Protein AF-0000000086076997 (afdb_homodimer)

Foldseek 3Di:
DPLDDDDPVLVVLLVVLQPQQPPVPPQKHALVSCVVQDDCPPPPCPVVVNDDPRRVVLVVLQLLQVVHDSDRIHGSVSSVSNVSNVRVVDDDPVVSNVCSCVSRVD/DPLDDDDPVLVVLLVVLQPQQPPVPPQKHALVSCPVQDDCPPPPCVVVPNDDPNRVVLVVLQLLQPVHDSDRIHGSVSSVSNVSNVRVVDDDPVVSNVCSCVSRVD

Sequence (212 aa):
MVQPKMSPSREALVEKAFQKLDRSGDGQVTFEDIKGVYSVRNHPEYLNGQKSERELLKRFLATFEEGGVVDGVVTKDEFYDYYSGVSASIDEDAYFDLMMRTCWKLMVQPKMSPSREALVEKAFQKLDRSGDGQVTFEDIKGVYSVRNHPEYLNGQKSERELLKRFLATFEEGGVVDGVVTKDEFYDYYSGVSASIDEDAYFDLMMRTCWKL

Nearest PDB structures (foldseek):
  3e3r-assembly2_A-2  TM=9.156E-01  e=3.621E-09  Homo sapiens
  8g2z-assembly1_1E  TM=6.996E-01  e=1.314E-06  Tetrahymena thermophila CU428
  8g2z-assembly1_3B  TM=6.874E-01  e=7.913E-05  Tetrahymena thermophila CU428
  8g2z-assembly1_2B  TM=6.896E-01  e=1.552E-04  Tetrahymena thermophila CU428
  8sf7-assembly1_1B  TM=6.806E-01  e=6.315E-04  Tetrahymena thermophila

Structure (mmCIF, N/CA/C/O backbone):
data_AF-0000000086076997-model_v1
#
loop_
_entity.id
_entity.type
_entity.pdbx_description
1 polymer 'EF-hand domain-containing protein'
#
loop_
_atom_site.group_PDB
_atom_site.id
_atom_site.type_symbol
_atom_site.label_atom_id
_atom_site.label_alt_id
_atom_site.label_comp_id
_atom_site.label_asym_id
_atom_site.label_entity_id
_atom_site.label_seq_id
_atom_site.pdbx_PDB_ins_code
_atom_site.Cartn_x
_atom_site.Cartn_y
_atom_site.Cartn_z
_atom_site.occupancy
_atom_site.B_iso_or_equiv
_atom_site.auth_seq_id
_atom_site.auth_comp_id
_atom_site.auth_asym_id
_atom_site.auth_atom_id
_atom_site.pdbx_PDB_model_num
ATOM 1 N N . MET A 1 1 ? -21.766 -5.945 -7.367 1 31.59 1 MET A N 1
ATOM 2 C CA . MET A 1 1 ? -21.688 -4.621 -6.758 1 31.59 1 MET A CA 1
ATOM 3 C C . MET A 1 1 ? -20.734 -3.719 -7.531 1 31.59 1 MET A C 1
ATOM 5 O O . MET A 1 1 ? -19.656 -4.156 -7.953 1 31.59 1 MET A O 1
ATOM 9 N N . VAL A 1 2 ? -21.172 -2.84 -8.195 1 40.09 2 VAL A N 1
ATOM 10 C CA . VAL A 1 2 ? -20.484 -1.934 -9.109 1 40.09 2 VAL A CA 1
ATOM 11 C C . VAL A 1 2 ? -19.266 -1.321 -8.406 1 40.09 2 VAL A C 1
ATOM 13 O O . VAL A 1 2 ? -19.391 -0.76 -7.316 1 40.09 2 VAL A O 1
ATOM 16 N N . GLN A 1 3 ? -18.172 -1.979 -8.5 1 57.53 3 GLN A N 1
ATOM 17 C CA . GLN A 1 3 ? -16.984 -1.476 -7.793 1 57.53 3 GLN A CA 1
ATOM 18 C C . GLN A 1 3 ? -16.797 0.019 -8.039 1 57.53 3 GLN A C 1
ATOM 20 O O . GLN A 1 3 ? -16.953 0.497 -9.164 1 57.53 3 GLN A O 1
ATOM 25 N N . PRO A 1 4 ? -16.844 0.833 -7.031 1 63.94 4 PRO A N 1
ATOM 26 C CA . PRO A 1 4 ? -16.672 2.275 -7.219 1 63.94 4 PRO A CA 1
ATOM 27 C C . PRO A 1 4 ? -15.586 2.609 -8.242 1 63.94 4 PRO A C 1
ATOM 29 O O . PRO A 1 4 ? -14.594 1.878 -8.367 1 63.94 4 PRO A O 1
ATOM 32 N N . LYS A 1 5 ? -15.969 3.557 -9.078 1 81 5 LYS A N 1
ATOM 33 C CA . LYS A 1 5 ? -15.062 3.936 -10.156 1 81 5 LYS A CA 1
ATOM 34 C C . LYS A 1 5 ? -13.859 4.711 -9.617 1 81 5 LYS A C 1
ATOM 36 O O . LYS A 1 5 ? -14.008 5.59 -8.773 1 81 5 LYS A O 1
ATOM 41 N N . MET A 1 6 ? -12.688 4.262 -9.891 1 93.56 6 MET A N 1
ATOM 42 C CA . MET A 1 6 ? -11.438 4.961 -9.602 1 93.56 6 MET A CA 1
ATOM 43 C C . MET A 1 6 ? -11.336 6.25 -10.406 1 93.56 6 MET A C 1
ATOM 45 O O . MET A 1 6 ? -11.875 6.344 -11.508 1 93.56 6 MET A O 1
ATOM 49 N N . SER A 1 7 ? -10.766 7.242 -9.852 1 92.69 7 SER A N 1
ATOM 50 C CA . SER A 1 7 ? -10.445 8.43 -10.641 1 92.69 7 SER A CA 1
ATOM 51 C C . SER A 1 7 ? -9.516 8.094 -11.797 1 92.69 7 SER A C 1
ATOM 53 O O . SER A 1 7 ? -8.859 7.043 -11.789 1 92.69 7 SER A O 1
ATOM 55 N N . PRO A 1 8 ? -9.383 9.008 -12.797 1 93.88 8 PRO A N 1
ATOM 56 C CA . PRO A 1 8 ? -8.477 8.758 -13.922 1 93.88 8 PRO A CA 1
ATOM 57 C C . PRO A 1 8 ? -7.023 8.594 -13.484 1 93.88 8 PRO A C 1
ATOM 59 O O . PRO A 1 8 ? -6.305 7.746 -14.023 1 93.88 8 PRO A O 1
ATOM 62 N N . SER A 1 9 ? -6.621 9.422 -12.508 1 93.69 9 SER A N 1
ATOM 63 C CA . SER A 1 9 ? -5.242 9.344 -12.039 1 93.69 9 SER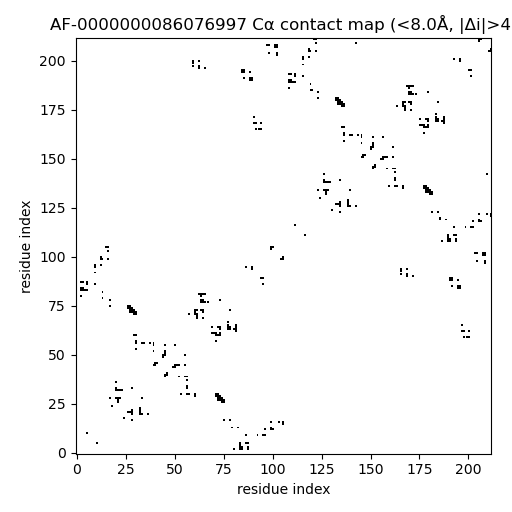 A CA 1
ATOM 64 C C . SER A 1 9 ? -4.965 8 -11.367 1 93.69 9 SER A C 1
ATOM 66 O O . SER A 1 9 ? -3.908 7.406 -11.578 1 93.69 9 SER A O 1
ATOM 68 N N . ARG A 1 10 ? -5.902 7.523 -10.57 1 95.88 10 ARG A N 1
ATOM 69 C CA . ARG A 1 10 ? -5.734 6.23 -9.922 1 95.88 10 ARG A CA 1
ATOM 70 C C . ARG A 1 10 ? -5.738 5.098 -10.945 1 95.88 10 ARG A C 1
ATOM 72 O O . ARG A 1 10 ? -4.938 4.164 -10.852 1 95.88 10 ARG A O 1
ATOM 79 N N . GLU A 1 11 ? -6.586 5.211 -11.922 1 96.69 11 GLU A N 1
ATOM 80 C CA . GLU A 1 11 ? -6.645 4.215 -12.984 1 96.69 11 GLU A CA 1
ATOM 81 C C . GLU A 1 11 ? -5.316 4.125 -13.727 1 96.69 11 GLU A C 1
ATOM 83 O O . GLU A 1 11 ? -4.859 3.033 -14.078 1 96.69 11 GLU A O 1
ATOM 88 N N . ALA A 1 12 ? -4.785 5.23 -14.016 1 96.69 12 ALA A N 1
ATOM 89 C CA . ALA A 1 12 ? -3.516 5.277 -14.727 1 96.69 12 ALA A CA 1
ATOM 90 C C . ALA A 1 12 ? -2.42 4.551 -13.953 1 96.69 12 ALA A C 1
ATOM 92 O O . ALA A 1 12 ? -1.588 3.859 -14.547 1 96.69 12 ALA A O 1
ATOM 93 N N . LEU A 1 13 ? -2.395 4.734 -12.625 1 96.19 13 LEU A N 1
ATOM 94 C CA . LEU A 1 13 ? -1.418 4.055 -11.781 1 96.19 13 LEU A CA 1
ATOM 95 C C . LEU A 1 13 ? -1.615 2.54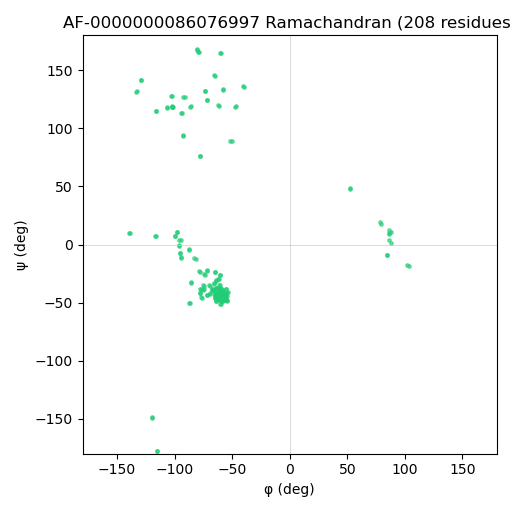3 -11.828 1 96.19 13 LEU A C 1
ATOM 97 O O . LEU A 1 13 ? -0.645 1.789 -11.938 1 96.19 13 LEU A O 1
ATOM 101 N N . VAL A 1 14 ? -2.859 2.145 -11.758 1 97.12 14 VAL A N 1
ATOM 102 C CA . VAL A 1 14 ? -3.18 0.722 -11.797 1 97.12 14 VAL A CA 1
ATOM 103 C C . VAL A 1 14 ? -2.762 0.135 -13.141 1 97.12 14 VAL A C 1
ATOM 105 O O . VAL A 1 14 ? -2.186 -0.953 -13.203 1 97.12 14 VAL A O 1
ATOM 108 N N . GLU A 1 15 ? -3.023 0.85 -14.172 1 97.62 15 GLU A N 1
ATOM 109 C CA . GLU A 1 15 ? -2.627 0.416 -15.516 1 97.62 15 GLU A CA 1
ATOM 110 C C . GLU A 1 15 ? -1.11 0.3 -15.625 1 97.62 15 GLU A C 1
ATOM 112 O O . GLU A 1 15 ? -0.597 -0.681 -16.172 1 97.62 15 GLU A O 1
ATOM 117 N N . LYS A 1 16 ? -0.42 1.269 -15.18 1 97.25 16 LYS A N 1
ATOM 118 C CA . LYS A 1 16 ? 1.04 1.266 -15.219 1 97.25 16 LYS A CA 1
ATOM 119 C C . LYS A 1 16 ? 1.604 0.071 -14.453 1 97.25 16 LYS A C 1
ATOM 121 O O . LYS A 1 16 ? 2.549 -0.577 -14.914 1 97.25 16 LYS A O 1
ATOM 126 N N . ALA A 1 17 ? 1.064 -0.201 -13.297 1 96 17 ALA A N 1
ATOM 127 C CA . ALA A 1 17 ? 1.5 -1.341 -12.492 1 96 17 ALA A CA 1
ATOM 128 C C . ALA A 1 17 ? 1.272 -2.654 -13.234 1 96 17 ALA A C 1
ATOM 130 O O . ALA A 1 17 ? 2.164 -3.506 -13.289 1 96 17 ALA A O 1
ATOM 131 N N . PHE A 1 18 ? 0.081 -2.812 -13.805 1 97.44 18 PHE A N 1
ATOM 132 C CA . PHE A 1 18 ? -0.223 -4.035 -14.539 1 97.44 18 PHE A CA 1
ATOM 133 C C . PHE A 1 18 ? 0.734 -4.219 -15.711 1 97.44 18 PHE A C 1
ATOM 135 O O . PHE A 1 18 ? 1.222 -5.324 -15.953 1 97.44 18 PHE A O 1
ATOM 142 N N . GLN A 1 19 ? 0.929 -3.186 -16.438 1 97.06 19 GLN A N 1
ATOM 143 C CA . GLN A 1 19 ? 1.823 -3.238 -17.578 1 97.06 19 GLN A CA 1
ATOM 144 C C . GLN A 1 19 ? 3.234 -3.645 -17.172 1 97.06 19 GLN A C 1
ATOM 146 O O . GLN A 1 19 ? 3.891 -4.426 -17.859 1 97.06 19 GLN A O 1
ATOM 151 N N . LYS A 1 20 ? 3.719 -3.057 -16.109 1 95.81 20 LYS A N 1
ATOM 152 C CA . LYS A 1 20 ? 5.039 -3.414 -15.602 1 95.81 20 LYS A CA 1
ATOM 153 C C . LYS A 1 20 ? 5.113 -4.898 -15.25 1 95.81 20 LYS A C 1
ATOM 155 O O . LYS A 1 20 ? 6.137 -5.547 -15.484 1 95.81 20 LYS A O 1
ATOM 160 N N . LEU A 1 21 ? 4.09 -5.449 -14.703 1 95.31 21 LEU A N 1
ATOM 161 C CA . LEU A 1 21 ? 4.059 -6.844 -14.281 1 95.31 21 LEU A CA 1
ATOM 162 C C . LEU A 1 21 ? 3.926 -7.773 -15.484 1 95.31 21 LEU A C 1
ATOM 164 O O . LEU A 1 21 ? 4.488 -8.875 -15.492 1 95.31 21 LEU A O 1
ATOM 168 N N . ASP A 1 22 ? 3.154 -7.352 -16.391 1 96.69 22 ASP A N 1
ATOM 169 C CA . ASP A 1 22 ? 2.916 -8.148 -17.578 1 96.69 22 ASP A CA 1
ATOM 170 C C . ASP A 1 22 ? 4.086 -8.039 -18.562 1 96.69 22 ASP A C 1
ATOM 172 O O . ASP A 1 22 ? 3.953 -7.453 -19.641 1 96.69 22 ASP A O 1
ATOM 176 N N . ARG A 1 23 ? 5.07 -8.68 -18.25 1 93.88 23 ARG A N 1
ATOM 177 C CA . ARG A 1 23 ? 6.312 -8.562 -19 1 93.88 23 ARG A CA 1
ATOM 178 C C . ARG A 1 23 ? 6.125 -9.031 -20.438 1 93.88 23 ARG A C 1
ATOM 180 O O . ARG A 1 23 ? 6.703 -8.461 -21.375 1 93.88 23 ARG A O 1
ATOM 187 N N . SER A 1 24 ? 5.348 -10.055 -20.641 1 93.56 24 SER A N 1
ATOM 188 C CA . SER A 1 24 ? 5.148 -10.609 -21.969 1 93.56 24 SER A CA 1
ATOM 189 C C . SER A 1 24 ? 4.25 -9.711 -22.812 1 93.56 24 SER A C 1
ATOM 191 O O . SER A 1 24 ? 4.215 -9.828 -24.031 1 93.56 24 SER A O 1
ATOM 193 N N . GLY A 1 25 ? 3.367 -8.898 -22.141 1 94.88 25 GLY A N 1
ATOM 194 C CA . GLY A 1 25 ? 2.441 -8.016 -22.828 1 94.88 25 GLY A CA 1
ATOM 195 C C . GLY A 1 25 ? 1.223 -8.734 -23.375 1 94.88 25 GLY A C 1
ATOM 196 O O . GLY A 1 25 ? 0.516 -8.211 -24.234 1 94.88 25 GLY A O 1
ATOM 197 N N . ASP A 1 26 ? 0.939 -9.859 -22.891 1 96.38 26 ASP A N 1
ATOM 198 C CA . ASP A 1 26 ? -0.167 -10.641 -23.438 1 96.38 26 ASP A CA 1
ATOM 199 C C . ASP A 1 26 ? -1.441 -10.43 -22.625 1 96.38 26 ASP A C 1
ATOM 201 O O . ASP A 1 26 ? -2.439 -11.125 -22.828 1 96.38 26 ASP A O 1
ATOM 205 N N . GLY A 1 27 ? -1.435 -9.586 -21.656 1 96.5 27 GLY A N 1
ATOM 206 C CA . GLY A 1 27 ? -2.607 -9.242 -20.875 1 96.5 27 GLY A CA 1
ATOM 207 C C . GLY A 1 27 ? -2.83 -10.164 -19.688 1 96.5 27 GLY A C 1
ATOM 208 O O . GLY A 1 27 ? -3.906 -10.164 -19.094 1 96.5 27 GLY A O 1
ATOM 209 N N . GLN A 1 28 ? -1.863 -10.953 -19.422 1 96.69 28 GLN A N 1
ATOM 210 C CA . GLN A 1 28 ? -1.928 -11.898 -18.297 1 96.69 28 GLN A CA 1
ATOM 211 C C . GLN A 1 28 ? -0.651 -11.852 -17.469 1 96.69 28 GLN A C 1
ATOM 213 O O . GLN A 1 28 ? 0.453 -11.82 -18.016 1 96.69 28 GLN A O 1
ATOM 218 N N . VAL A 1 29 ? -0.854 -11.758 -16.172 1 96.88 29 VAL A N 1
ATOM 219 C CA . VAL A 1 29 ? 0.284 -11.852 -15.258 1 96.88 29 VAL A CA 1
ATOM 220 C C . VAL A 1 29 ? 0.327 -13.242 -14.625 1 96.88 29 VAL A C 1
ATOM 222 O O . VAL A 1 29 ? -0.636 -13.672 -13.992 1 96.88 29 VAL A O 1
ATOM 225 N N . THR A 1 30 ? 1.312 -13.961 -14.828 1 96.31 30 THR A N 1
ATOM 226 C CA . THR A 1 30 ? 1.497 -15.32 -14.328 1 96.31 30 THR A CA 1
ATOM 227 C C . THR A 1 30 ? 2.674 -15.383 -13.359 1 96.31 30 THR A C 1
ATOM 229 O O . THR A 1 30 ? 3.291 -14.359 -13.055 1 96.31 30 THR A O 1
ATOM 232 N N . PHE A 1 31 ? 2.963 -16.594 -12.883 1 94.56 31 PHE A N 1
ATOM 233 C CA . PHE A 1 31 ? 4.109 -16.812 -12.008 1 94.56 31 PHE A CA 1
ATOM 234 C C . PHE A 1 31 ? 5.395 -16.312 -12.664 1 94.56 31 PHE A C 1
ATOM 236 O O . PHE A 1 31 ? 6.211 -15.664 -12.008 1 94.56 31 PHE A O 1
ATOM 243 N N . GLU A 1 32 ? 5.574 -16.609 -13.938 1 93.88 32 GLU A N 1
ATOM 244 C CA . GLU A 1 32 ? 6.797 -16.234 -14.641 1 93.88 32 GLU A CA 1
ATOM 245 C C . GLU A 1 32 ? 6.973 -14.711 -14.672 1 93.88 32 GLU A C 1
ATOM 247 O O . GLU A 1 32 ? 8.102 -14.211 -14.664 1 93.88 32 GLU A O 1
ATOM 252 N N . ASP A 1 33 ? 5.934 -14.031 -14.672 1 94.62 33 ASP A N 1
ATOM 253 C CA . ASP A 1 33 ? 5.98 -12.57 -14.742 1 94.62 33 ASP A CA 1
ATOM 254 C C . ASP A 1 33 ? 6.352 -11.969 -13.391 1 94.62 33 ASP A C 1
ATOM 256 O O . ASP A 1 33 ? 7.023 -10.93 -13.336 1 94.62 33 ASP A O 1
ATOM 260 N N . ILE A 1 34 ? 5.848 -12.547 -12.336 1 91.94 34 ILE A N 1
ATOM 261 C CA . ILE A 1 34 ? 5.953 -11.867 -11.047 1 91.94 34 ILE A CA 1
ATOM 262 C C . ILE A 1 34 ? 7.184 -12.375 -10.305 1 91.94 34 ILE A C 1
ATOM 264 O O . ILE A 1 34 ? 7.617 -11.758 -9.328 1 91.94 34 ILE A O 1
ATOM 268 N N . LYS A 1 35 ? 7.691 -13.469 -10.922 1 89.44 35 LYS A N 1
ATOM 269 C CA . LYS A 1 35 ? 8.914 -13.977 -10.305 1 89.44 35 LYS A CA 1
ATOM 270 C C . LYS A 1 35 ? 10.031 -12.938 -10.375 1 89.44 35 LYS A C 1
ATOM 272 O O . LYS A 1 35 ? 10.289 -12.359 -11.43 1 89.44 35 LYS A O 1
ATOM 277 N N . GLY A 1 36 ? 10.641 -12.414 -9.344 1 82.75 36 GLY A N 1
ATOM 278 C CA . GLY A 1 36 ? 11.703 -11.43 -9.328 1 82.75 36 GLY A CA 1
ATOM 279 C C . GLY A 1 36 ? 11.219 -10.031 -9 1 82.75 36 GLY A C 1
ATOM 280 O O . GLY A 1 36 ? 12.023 -9.125 -8.781 1 82.75 36 GLY A O 1
ATOM 281 N N . VAL A 1 37 ? 9.922 -9.867 -9.141 1 80.69 37 VAL A N 1
ATOM 282 C CA . VAL A 1 37 ? 9.328 -8.57 -8.812 1 80.69 37 VAL A CA 1
ATOM 283 C C . VAL A 1 37 ? 8.969 -8.531 -7.328 1 80.69 37 VAL A C 1
ATOM 285 O O . VAL A 1 37 ? 9.25 -7.547 -6.641 1 80.69 37 VAL A O 1
ATOM 288 N N . TYR A 1 38 ? 8.297 -9.539 -6.941 1 78.62 38 TYR A N 1
ATOM 289 C CA . TYR A 1 38 ? 7.938 -9.719 -5.539 1 78.62 38 TYR A CA 1
ATOM 290 C C . TYR A 1 38 ? 8.836 -10.758 -4.875 1 78.62 38 TYR A C 1
ATOM 292 O O . TYR A 1 38 ? 8.875 -11.914 -5.301 1 78.62 38 TYR A O 1
ATOM 300 N N . SER A 1 39 ? 9.57 -10.328 -3.873 1 82.19 39 SER A N 1
ATOM 301 C CA . SER A 1 39 ? 10.469 -11.258 -3.191 1 82.19 39 SER A CA 1
ATOM 302 C C . SER A 1 39 ? 9.773 -11.922 -2.006 1 82.19 39 SER A C 1
ATOM 304 O O . SER A 1 39 ? 9.164 -11.242 -1.176 1 82.19 39 SER A O 1
ATOM 306 N N . VAL A 1 40 ? 9.828 -13.211 -2.008 1 85 40 VAL A N 1
ATOM 307 C CA . VAL A 1 40 ? 9.266 -13.969 -0.895 1 85 40 VAL A CA 1
ATOM 308 C C . VAL A 1 40 ? 10.375 -14.359 0.079 1 85 40 VAL A C 1
ATOM 310 O O . VAL A 1 40 ? 10.141 -15.109 1.03 1 85 40 VAL A O 1
ATOM 313 N N . ARG A 1 41 ? 11.57 -13.828 -0.052 1 83.88 41 ARG A N 1
ATOM 314 C CA . ARG A 1 41 ? 12.766 -14.281 0.651 1 83.88 41 ARG A CA 1
ATOM 315 C C . ARG A 1 41 ? 12.625 -14.078 2.156 1 83.88 41 ARG A C 1
ATOM 317 O O . ARG A 1 41 ? 13.156 -14.859 2.945 1 83.88 41 ARG A O 1
ATOM 324 N N . ASN A 1 42 ? 11.898 -13.07 2.498 1 79.88 42 ASN A N 1
ATOM 325 C CA . ASN A 1 42 ? 11.766 -12.789 3.924 1 79.88 42 ASN A CA 1
ATOM 326 C C . ASN A 1 42 ? 10.453 -13.336 4.484 1 79.88 42 ASN A C 1
ATOM 328 O O . ASN A 1 42 ? 10.117 -13.094 5.645 1 79.88 42 ASN A O 1
ATOM 332 N N . HIS A 1 43 ? 9.758 -14.047 3.719 1 82 43 HIS A N 1
ATOM 333 C CA . HIS A 1 43 ? 8.508 -14.641 4.172 1 82 43 HIS A CA 1
ATOM 334 C C . HIS A 1 43 ? 8.758 -15.805 5.117 1 82 43 HIS A C 1
ATOM 336 O O . HIS A 1 43 ? 9.562 -16.703 4.816 1 82 43 HIS A O 1
ATOM 342 N N . PRO A 1 44 ? 8.062 -15.766 6.195 1 82.81 44 PRO A N 1
ATOM 343 C CA . PRO A 1 44 ? 8.328 -16.797 7.203 1 82.81 44 PRO A CA 1
ATOM 344 C C . PRO A 1 44 ? 8.148 -18.219 6.656 1 82.81 44 PRO A C 1
ATOM 346 O O . PRO A 1 44 ? 8.953 -19.094 6.949 1 82.81 44 PRO A O 1
ATOM 349 N N . GLU A 1 45 ? 7.129 -18.453 5.875 1 88.88 45 GLU A N 1
ATOM 350 C CA . GLU A 1 45 ? 6.863 -19.797 5.363 1 88.88 45 GLU A CA 1
ATOM 351 C C . GLU A 1 45 ? 7.887 -20.203 4.305 1 88.88 45 GLU A C 1
ATOM 353 O O . GLU A 1 45 ? 8.047 -21.375 4.008 1 88.88 45 GLU A O 1
ATOM 358 N N . TYR A 1 46 ? 8.484 -19.25 3.723 1 90.31 46 TYR A N 1
ATOM 359 C CA . TYR A 1 46 ? 9.586 -19.531 2.814 1 90.31 46 TYR A CA 1
ATOM 360 C C . TYR A 1 46 ? 10.859 -19.875 3.588 1 90.31 46 TYR A C 1
ATOM 362 O O . TYR A 1 46 ? 11.523 -20.875 3.289 1 90.31 46 TYR A O 1
ATOM 370 N N . LEU A 1 47 ? 11.141 -19.094 4.59 1 90.38 47 LEU A N 1
ATOM 371 C CA . LEU A 1 47 ? 12.352 -19.25 5.395 1 90.38 47 LEU A CA 1
ATOM 372 C C . LEU A 1 47 ? 12.344 -20.578 6.141 1 90.38 47 LEU A C 1
ATOM 374 O O . LEU A 1 47 ? 13.383 -21.219 6.273 1 90.38 47 LEU A O 1
ATOM 378 N N . ASN A 1 48 ? 11.281 -20.984 6.586 1 92.88 48 ASN A N 1
ATOM 379 C CA . ASN A 1 48 ? 11.203 -22.219 7.348 1 92.88 48 ASN A CA 1
ATOM 380 C C . ASN A 1 48 ? 11.008 -23.438 6.438 1 92.88 48 ASN A C 1
ATOM 382 O O . ASN A 1 48 ? 10.875 -24.562 6.914 1 92.88 48 ASN A O 1
ATOM 386 N N . GLY A 1 49 ? 10.844 -23.188 5.199 1 92 49 GLY A N 1
ATOM 387 C CA . GLY A 1 49 ? 10.812 -24.25 4.215 1 92 49 GLY A CA 1
ATOM 388 C C . GLY A 1 49 ? 9.438 -24.859 4.027 1 92 49 GLY A C 1
ATOM 389 O O . GLY A 1 49 ? 9.289 -25.891 3.369 1 92 49 GLY A O 1
ATOM 390 N N . GLN A 1 50 ? 8.438 -24.281 4.586 1 94.12 50 GLN A N 1
ATOM 391 C CA . GLN A 1 50 ? 7.09 -24.828 4.512 1 94.12 50 GLN A CA 1
ATOM 392 C C . GLN A 1 50 ? 6.484 -24.609 3.129 1 94.12 50 GLN A C 1
ATOM 394 O O . GLN A 1 50 ? 5.723 -25.453 2.643 1 94.12 50 GLN A O 1
ATOM 399 N N . LYS A 1 51 ? 6.762 -23.547 2.512 1 94.12 51 LYS A N 1
ATOM 400 C CA . LYS A 1 51 ? 6.242 -23.219 1.188 1 94.12 51 LYS A CA 1
ATOM 401 C C . LYS A 1 51 ? 7.367 -22.812 0.238 1 94.12 51 LYS A C 1
ATOM 403 O O . LYS A 1 51 ? 8.328 -22.156 0.645 1 94.12 51 LYS A O 1
ATOM 408 N N . SER A 1 52 ? 7.191 -23.25 -0.949 1 94.19 52 SER A N 1
ATOM 409 C CA . SER A 1 52 ? 8.133 -22.844 -1.992 1 94.19 52 SER A CA 1
ATOM 410 C C . SER A 1 52 ? 7.824 -21.438 -2.51 1 94.19 52 SER A C 1
ATOM 412 O O . SER A 1 52 ? 6.77 -20.891 -2.211 1 94.19 52 SER A O 1
ATOM 414 N N . GLU A 1 53 ? 8.773 -20.922 -3.211 1 92.81 53 GLU A N 1
ATOM 415 C CA . GLU A 1 53 ? 8.57 -19.625 -3.861 1 92.81 53 GLU A CA 1
ATOM 416 C C . GLU A 1 53 ? 7.344 -19.656 -4.77 1 92.81 53 GLU A C 1
ATOM 418 O O . GLU A 1 53 ? 6.535 -18.719 -4.75 1 92.81 53 GLU A O 1
ATOM 423 N N . ARG A 1 54 ? 7.207 -20.703 -5.57 1 93.12 54 ARG A N 1
ATOM 424 C CA . ARG A 1 54 ? 6.09 -20.812 -6.504 1 93.12 54 ARG A CA 1
ATOM 425 C C . ARG A 1 54 ? 4.758 -20.844 -5.766 1 93.12 54 ARG A C 1
ATOM 427 O O . ARG A 1 54 ? 3.805 -20.172 -6.176 1 93.12 54 ARG A O 1
ATOM 434 N N . GLU A 1 55 ? 4.684 -21.562 -4.684 1 93.5 55 GLU A N 1
ATOM 435 C CA . GLU A 1 55 ? 3.451 -21.656 -3.906 1 93.5 55 GLU A CA 1
ATOM 436 C C . GLU A 1 55 ? 3.074 -20.297 -3.32 1 93.5 55 GLU A C 1
ATOM 438 O O . GLU A 1 55 ? 1.909 -19.891 -3.369 1 93.5 55 GLU A O 1
ATOM 443 N N . LEU A 1 56 ? 4.043 -19.641 -2.826 1 90.81 56 LEU A N 1
ATOM 444 C CA . LEU A 1 56 ? 3.801 -18.344 -2.201 1 90.81 56 LEU A CA 1
ATOM 445 C C . LEU A 1 56 ? 3.404 -17.312 -3.244 1 90.81 56 LEU A C 1
ATOM 447 O O . LEU A 1 56 ? 2.48 -16.516 -3.023 1 90.81 56 LEU A O 1
ATOM 451 N N . LEU A 1 57 ? 4.062 -17.328 -4.344 1 91.88 57 LEU A N 1
ATOM 452 C CA . LEU A 1 57 ? 3.754 -16.359 -5.395 1 91.88 57 LEU A CA 1
ATOM 453 C C . LEU A 1 57 ? 2.395 -16.656 -6.02 1 91.88 57 LEU A C 1
ATOM 455 O O . LEU A 1 57 ? 1.663 -15.734 -6.383 1 91.88 57 LEU A O 1
ATOM 459 N N . LYS A 1 58 ? 2.053 -17.891 -6.129 1 92.56 58 LYS A N 1
ATOM 460 C CA . LYS A 1 58 ? 0.726 -18.234 -6.625 1 92.56 58 LYS A CA 1
ATOM 461 C C . LYS A 1 58 ? -0.363 -17.766 -5.664 1 92.56 58 LYS A C 1
ATOM 463 O O . LYS A 1 58 ? -1.427 -17.312 -6.094 1 92.56 58 LYS A O 1
ATOM 468 N N . ARG A 1 59 ? -0.08 -18 -4.457 1 90 59 ARG A N 1
ATOM 469 C CA . ARG A 1 59 ? -1.015 -17.5 -3.451 1 90 59 ARG A CA 1
ATOM 470 C C . ARG A 1 59 ? -1.162 -15.992 -3.537 1 90 59 ARG A C 1
ATOM 472 O O . ARG A 1 59 ? -2.266 -15.461 -3.396 1 90 59 ARG A O 1
ATOM 479 N N . PHE A 1 60 ? -0.074 -15.352 -3.695 1 89.75 60 PHE A N 1
ATOM 480 C CA . PHE A 1 60 ? -0.094 -13.906 -3.877 1 89.75 60 PHE A CA 1
ATOM 481 C C . PHE A 1 60 ? -0.938 -13.523 -5.086 1 89.75 60 PHE A C 1
ATOM 483 O O . PHE A 1 60 ? -1.771 -12.617 -5.008 1 89.75 60 PHE A O 1
ATOM 490 N N . LEU A 1 61 ? -0.748 -14.195 -6.211 1 93.62 61 LEU A N 1
ATOM 491 C CA . LEU A 1 61 ? -1.505 -13.922 -7.426 1 93.62 61 LEU A CA 1
ATOM 492 C C . LEU A 1 61 ? -2.996 -14.156 -7.203 1 93.62 61 LEU A C 1
ATOM 494 O O . LEU A 1 61 ? -3.832 -13.453 -7.77 1 93.62 61 LEU A O 1
ATOM 498 N N . ALA A 1 62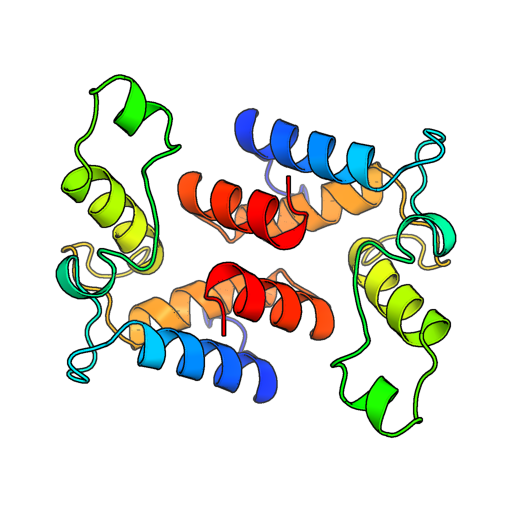 ? -3.299 -15.102 -6.418 1 93.5 62 ALA A N 1
ATOM 499 C CA . ALA A 1 62 ? -4.695 -15.438 -6.141 1 93.5 62 ALA A CA 1
ATOM 500 C C . ALA A 1 62 ? -5.426 -14.258 -5.5 1 93.5 62 ALA A C 1
ATOM 502 O O . ALA A 1 62 ? -6.648 -14.148 -5.609 1 93.5 62 ALA A O 1
ATOM 503 N N . THR A 1 63 ? -4.734 -13.414 -4.844 1 91.38 63 THR A N 1
ATOM 504 C CA . THR A 1 63 ? -5.297 -12.211 -4.246 1 91.38 63 THR A CA 1
ATOM 505 C C . THR A 1 63 ? -6.047 -11.391 -5.289 1 91.38 63 THR A C 1
ATOM 507 O O . THR A 1 63 ? -7.133 -10.875 -5.016 1 91.38 63 THR A O 1
ATOM 510 N N . PHE A 1 64 ? -5.5 -11.289 -6.438 1 94.06 64 PHE A N 1
ATOM 511 C CA . PHE A 1 64 ? -6.078 -10.453 -7.484 1 94.06 64 PHE A CA 1
ATOM 512 C C . PHE A 1 64 ? -7.203 -11.188 -8.203 1 94.06 64 PHE A C 1
ATOM 514 O O . PHE A 1 64 ? -7.949 -10.586 -8.984 1 94.06 64 PHE A O 1
ATOM 521 N N . GLU A 1 65 ? -7.258 -12.406 -7.953 1 94.69 65 GLU A N 1
ATOM 522 C CA . GLU A 1 65 ? -8.227 -13.234 -8.664 1 94.69 65 GLU A CA 1
ATOM 523 C C . GLU A 1 65 ? -9.5 -13.414 -7.844 1 94.69 65 GLU A C 1
ATOM 525 O O . GLU A 1 65 ? -10.438 -14.086 -8.281 1 94.69 65 GLU A O 1
ATOM 530 N N . GLU A 1 66 ? -9.438 -12.805 -6.703 1 86 66 GLU A N 1
ATOM 531 C CA . GLU A 1 66 ? -10.617 -12.938 -5.848 1 86 66 GLU A CA 1
ATOM 532 C C . GLU A 1 66 ? -11.867 -12.43 -6.551 1 86 66 GLU A C 1
ATOM 534 O O . GLU A 1 66 ? -11.875 -11.32 -7.09 1 86 66 GLU A O 1
ATOM 539 N N . GLY A 1 67 ? -12.953 -13.227 -6.496 1 83.19 67 GLY A N 1
ATOM 540 C CA . GLY A 1 67 ? -14.188 -12.875 -7.172 1 83.19 67 GLY A CA 1
ATOM 541 C C . GLY A 1 67 ? -14.211 -13.289 -8.633 1 83.19 67 GLY A C 1
ATOM 542 O O . GLY A 1 67 ? -15.227 -13.117 -9.312 1 83.19 67 GLY A O 1
ATOM 543 N N . GLY A 1 68 ? -13.07 -13.734 -9.141 1 88.44 68 GLY A N 1
ATOM 544 C CA . GLY A 1 68 ? -12.969 -14.242 -10.5 1 88.44 68 GLY A CA 1
ATOM 545 C C . GLY A 1 68 ? -12.523 -15.688 -10.562 1 88.44 68 GLY A C 1
ATOM 546 O O . GLY A 1 68 ? -12.969 -16.516 -9.766 1 88.44 68 GLY A O 1
ATOM 547 N N . VAL A 1 69 ? -11.805 -15.961 -11.68 1 92.25 69 VAL A N 1
ATOM 548 C CA . VAL A 1 69 ? -11.273 -17.312 -11.859 1 92.25 69 VAL A CA 1
ATOM 549 C C . VAL A 1 69 ? -9.93 -17.438 -11.156 1 92.25 69 VAL A C 1
ATOM 551 O O . VAL A 1 69 ? -8.992 -16.672 -11.445 1 92.25 69 VAL A O 1
ATOM 554 N N . VAL A 1 70 ? -9.82 -18.297 -10.219 1 93.88 70 VAL A N 1
ATOM 555 C CA . VAL A 1 70 ? -8.578 -18.531 -9.492 1 93.88 70 VAL A CA 1
ATOM 556 C C . VAL A 1 70 ? -7.793 -19.656 -10.148 1 93.88 70 VAL A C 1
ATOM 558 O O . VAL A 1 70 ? -8.008 -20.844 -9.844 1 93.88 70 VAL A O 1
ATOM 561 N N . ASP A 1 71 ? -6.871 -19.344 -11.047 1 95.88 71 ASP A N 1
ATOM 562 C CA . ASP A 1 71 ? -6.141 -20.344 -11.812 1 95.88 71 ASP A CA 1
ATOM 563 C C . ASP A 1 71 ? -4.668 -19.969 -11.945 1 95.88 71 ASP A C 1
ATOM 565 O O . ASP A 1 71 ? -3.951 -20.531 -12.773 1 95.88 71 ASP A O 1
ATOM 569 N N . GLY A 1 72 ? -4.219 -19 -11.25 1 95.12 72 GLY A N 1
ATOM 570 C CA . GLY A 1 72 ? -2.824 -18.578 -11.273 1 95.12 72 GLY A CA 1
ATOM 571 C C . GLY A 1 72 ? -2.52 -17.594 -12.383 1 95.12 72 GLY A C 1
ATOM 572 O O . GLY A 1 72 ? -1.362 -17.219 -12.586 1 95.12 72 GLY A O 1
ATOM 573 N N . VAL A 1 73 ? -3.525 -17.219 -13.086 1 96.69 73 VAL A N 1
ATOM 574 C CA . VAL A 1 73 ? -3.393 -16.234 -14.156 1 96.69 73 VAL A CA 1
ATOM 575 C C . VAL A 1 73 ? -4.207 -14.992 -13.82 1 96.69 73 VAL A C 1
ATOM 577 O O . VAL A 1 73 ? -5.438 -15.047 -13.727 1 96.69 73 VAL A O 1
ATOM 580 N N . VAL A 1 74 ? -3.559 -13.875 -13.617 1 97.06 74 VAL A N 1
ATOM 581 C CA . VAL A 1 74 ? -4.246 -12.625 -13.312 1 97.06 74 VAL A CA 1
ATOM 582 C C . VAL A 1 74 ? -4.477 -11.836 -14.602 1 97.06 74 VAL A C 1
ATOM 584 O O . VAL A 1 74 ? -3.523 -11.367 -15.227 1 97.06 74 VAL A O 1
ATOM 587 N N . THR A 1 75 ? -5.723 -11.711 -14.953 1 97.38 75 THR A N 1
ATOM 588 C CA . THR A 1 75 ? -6.062 -10.898 -16.109 1 97.38 75 THR A CA 1
ATOM 589 C C . THR A 1 75 ? -6.082 -9.414 -15.734 1 97.38 75 THR A C 1
ATOM 591 O O . THR A 1 75 ? -6.113 -9.07 -14.555 1 97.38 75 THR A O 1
ATOM 594 N N . LYS A 1 76 ? -6.125 -8.609 -16.781 1 96.25 76 LYS A N 1
ATOM 595 C CA . LYS A 1 76 ? -6.219 -7.172 -16.547 1 96.25 76 LYS A CA 1
ATOM 596 C C . LYS A 1 76 ? -7.492 -6.816 -15.789 1 96.25 76 LYS A C 1
ATOM 598 O O . LYS A 1 76 ? -7.457 -6.008 -14.859 1 96.25 76 LYS A O 1
ATOM 603 N N . ASP A 1 77 ? -8.586 -7.41 -16.156 1 95.19 77 ASP A N 1
ATOM 604 C CA . ASP A 1 77 ? -9.867 -7.133 -15.508 1 95.19 77 ASP A CA 1
ATOM 605 C C . ASP A 1 77 ? -9.828 -7.523 -14.039 1 95.19 77 ASP A C 1
ATOM 607 O O . ASP A 1 77 ? -10.344 -6.797 -13.18 1 95.19 77 ASP A O 1
ATOM 611 N N . GLU A 1 78 ? -9.266 -8.641 -13.727 1 95.88 78 GLU A N 1
ATOM 612 C CA . GLU A 1 78 ? -9.156 -9.078 -12.336 1 95.88 78 GLU A CA 1
ATOM 613 C C . GLU A 1 78 ? -8.32 -8.109 -11.516 1 95.88 78 GLU A C 1
ATOM 615 O O . GLU A 1 78 ? -8.68 -7.773 -10.383 1 95.88 78 GLU A O 1
ATOM 620 N N . PHE A 1 79 ? -7.227 -7.703 -12.055 1 96.12 79 PHE A N 1
ATOM 621 C CA . PHE A 1 79 ? -6.336 -6.758 -11.383 1 96.12 79 PHE A CA 1
ATOM 622 C C . PHE A 1 79 ? -7.051 -5.438 -11.117 1 96.12 79 PHE A C 1
ATOM 624 O O . PHE A 1 79 ? -6.98 -4.906 -10.008 1 96.12 79 PHE A O 1
ATOM 631 N N . TYR A 1 80 ? -7.754 -5.023 -12.125 1 95 80 TYR A N 1
ATOM 632 C CA . TYR A 1 80 ? -8.492 -3.768 -12.008 1 95 80 TYR A CA 1
ATOM 633 C C . TYR A 1 80 ? -9.594 -3.873 -10.961 1 95 80 TYR A C 1
ATOM 635 O O . TYR A 1 80 ? -9.797 -2.945 -10.18 1 95 80 TYR A O 1
ATOM 643 N N . ASP A 1 81 ? -10.289 -4.934 -11.008 1 93.5 81 ASP A N 1
ATOM 644 C CA . ASP A 1 81 ? -11.359 -5.141 -10.031 1 93.5 81 ASP A CA 1
ATOM 645 C C . ASP A 1 81 ? -10.812 -5.121 -8.609 1 93.5 81 ASP A C 1
ATOM 647 O O . ASP A 1 81 ? -11.438 -4.555 -7.707 1 93.5 81 ASP A O 1
ATOM 651 N N . TYR A 1 82 ? -9.75 -5.805 -8.422 1 93.19 82 TYR A N 1
ATOM 652 C CA . TYR A 1 82 ? -9.125 -5.824 -7.105 1 93.19 82 TYR A CA 1
ATOM 653 C C . TYR A 1 82 ? -8.82 -4.41 -6.629 1 93.19 82 TYR A C 1
ATOM 655 O O . TYR A 1 82 ? -9.195 -4.027 -5.52 1 93.19 82 TYR A O 1
ATOM 663 N N . TYR A 1 83 ? -8.227 -3.561 -7.426 1 94.81 83 TYR A N 1
ATOM 664 C CA . TYR A 1 83 ? -7.793 -2.234 -7 1 94.81 83 TYR A CA 1
ATOM 665 C C . TYR A 1 83 ? -8.969 -1.266 -6.953 1 94.81 83 TYR A C 1
ATOM 667 O O . TYR A 1 83 ? -8.898 -0.223 -6.297 1 94.81 83 TYR A O 1
ATOM 675 N N . SER A 1 84 ? -10.008 -1.568 -7.703 1 93.19 84 SER A N 1
ATOM 676 C CA . SER A 1 84 ? -11.219 -0.782 -7.516 1 93.19 84 SER A CA 1
ATOM 677 C C . SER A 1 84 ? -11.734 -0.892 -6.082 1 93.19 84 SER A C 1
ATOM 679 O O . SER A 1 84 ? -12.172 0.1 -5.496 1 93.19 84 SER A O 1
ATOM 681 N N . GLY A 1 85 ? -11.68 -2.109 -5.539 1 89.31 85 GLY A N 1
ATOM 682 C CA . GLY A 1 85 ? -12.047 -2.312 -4.145 1 89.31 85 GLY A CA 1
ATOM 683 C C . GLY A 1 85 ? -11.125 -1.604 -3.174 1 89.31 85 GLY A C 1
ATOM 684 O O . GLY A 1 85 ? -11.586 -0.918 -2.26 1 89.31 85 GLY A O 1
ATOM 685 N N . VAL A 1 86 ? -9.875 -1.77 -3.357 1 90.81 86 VAL A N 1
ATOM 686 C CA . VAL A 1 86 ? -8.883 -1.124 -2.5 1 90.81 86 VAL A CA 1
ATOM 687 C C . VAL A 1 86 ? -9.047 0.392 -2.58 1 90.81 86 VAL A C 1
ATOM 689 O O . VAL A 1 86 ? -9.078 1.073 -1.552 1 90.81 86 VAL A O 1
ATOM 692 N N . SER A 1 87 ? -9.141 0.87 -3.838 1 91.94 87 SER A N 1
ATOM 693 C CA . SER A 1 87 ? -9.297 2.299 -4.09 1 91.94 87 SER A CA 1
ATOM 694 C C . SER A 1 87 ? -10.5 2.863 -3.34 1 91.94 87 SER A C 1
ATOM 696 O O . SER A 1 87 ? -10.445 3.98 -2.818 1 91.94 87 SER A O 1
ATOM 698 N N . ALA A 1 88 ? -11.57 2.199 -3.229 1 90.31 88 ALA A N 1
ATOM 699 C CA . ALA A 1 88 ? -12.805 2.66 -2.586 1 90.31 88 ALA A CA 1
ATOM 700 C C . ALA A 1 88 ? -12.594 2.887 -1.093 1 90.31 88 ALA A C 1
ATOM 702 O O . ALA A 1 88 ? -13.297 3.686 -0.473 1 90.31 88 ALA A O 1
ATOM 703 N N . SER A 1 89 ? -11.594 2.213 -0.546 1 86.44 89 SER A N 1
ATOM 704 C CA . SER A 1 89 ? -11.344 2.312 0.888 1 86.44 89 SER A CA 1
ATOM 705 C C . SER A 1 89 ? -10.281 3.365 1.188 1 86.44 89 SER A C 1
ATOM 707 O O . SER A 1 89 ? -9.992 3.648 2.354 1 86.44 89 SER A O 1
ATOM 709 N N . ILE A 1 90 ? -9.68 3.883 0.161 1 87.88 90 ILE A N 1
ATOM 710 C CA . ILE A 1 90 ? -8.633 4.887 0.307 1 87.88 90 ILE A CA 1
ATOM 711 C C . ILE A 1 90 ? -9.172 6.258 -0.101 1 87.88 90 ILE A C 1
ATOM 713 O O . ILE A 1 90 ? -9.438 6.5 -1.28 1 87.88 90 ILE A O 1
ATOM 717 N N . ASP A 1 91 ? -9.219 7.223 0.791 1 83.38 91 ASP A N 1
ATOM 718 C CA . ASP A 1 91 ? -9.891 8.492 0.552 1 83.38 91 ASP A CA 1
ATOM 719 C C . ASP A 1 91 ? -8.969 9.484 -0.158 1 83.38 91 ASP A C 1
ATOM 721 O O . ASP A 1 91 ? -9.422 10.289 -0.974 1 83.38 91 ASP A O 1
ATOM 725 N N . GLU A 1 92 ? -7.754 9.414 0.101 1 86.19 92 GLU A N 1
ATOM 726 C CA . GLU A 1 92 ? -6.848 10.43 -0.424 1 86.19 92 GLU A CA 1
ATOM 727 C C . GLU A 1 92 ? -6.059 9.898 -1.617 1 86.19 92 GLU A C 1
ATOM 729 O O . GLU A 1 92 ? -5.328 8.914 -1.498 1 86.19 92 GLU A O 1
ATOM 734 N N . ASP A 1 93 ? -6.117 10.633 -2.631 1 87.12 93 ASP A N 1
ATOM 735 C CA . ASP A 1 93 ? -5.426 10.25 -3.859 1 87.12 93 ASP A CA 1
ATOM 736 C C . ASP A 1 93 ? -3.918 10.156 -3.631 1 87.12 93 ASP A C 1
ATOM 738 O O . ASP A 1 93 ? -3.258 9.273 -4.18 1 87.12 93 ASP A O 1
ATOM 742 N N . ALA A 1 94 ? -3.396 11.078 -2.879 1 82.31 94 ALA A N 1
ATOM 743 C CA . ALA A 1 94 ? -1.958 11.109 -2.635 1 82.31 94 ALA A CA 1
ATOM 744 C C . ALA A 1 94 ? -1.487 9.828 -1.955 1 82.31 94 ALA A C 1
ATOM 746 O O . ALA A 1 94 ? -0.415 9.305 -2.273 1 82.31 94 ALA A O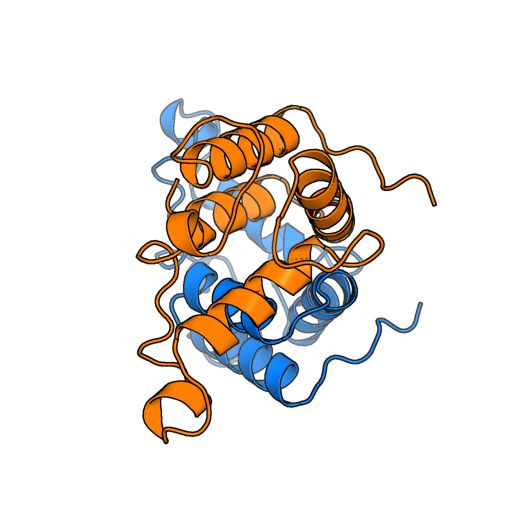 1
ATOM 747 N N . TYR A 1 95 ? -2.297 9.344 -1.088 1 84.12 95 TYR A N 1
ATOM 748 C CA . TYR A 1 95 ? -1.916 8.102 -0.425 1 84.12 95 TYR A CA 1
ATOM 749 C C . TYR A 1 95 ? -2.02 6.918 -1.38 1 84.12 95 TYR A C 1
ATOM 751 O O . TYR A 1 95 ? -1.166 6.027 -1.371 1 84.12 95 TYR A O 1
ATOM 759 N N . PHE A 1 96 ? -3.107 6.871 -2.16 1 91.81 96 PHE A N 1
ATOM 760 C CA . PHE A 1 96 ? -3.223 5.805 -3.148 1 91.81 96 PHE A CA 1
ATOM 761 C C . PHE A 1 96 ? -2.021 5.801 -4.086 1 91.81 96 PHE A C 1
ATOM 763 O O . PHE A 1 96 ? -1.479 4.742 -4.406 1 91.81 96 PHE A O 1
ATOM 770 N N . ASP A 1 97 ? -1.637 6.961 -4.477 1 90.31 97 ASP A N 1
ATOM 771 C CA . ASP A 1 97 ? -0.468 7.105 -5.34 1 90.31 97 ASP A CA 1
ATOM 772 C C . ASP A 1 97 ? 0.784 6.551 -4.664 1 90.31 97 ASP A C 1
ATOM 774 O O . ASP A 1 97 ? 1.505 5.738 -5.25 1 90.31 97 ASP A O 1
ATOM 778 N N . LEU A 1 98 ? 1.062 6.98 -3.42 1 84.06 98 LEU A N 1
ATOM 779 C CA . LEU A 1 98 ? 2.199 6.484 -2.656 1 84.06 98 LEU A CA 1
ATOM 780 C C . LEU A 1 98 ? 2.166 4.961 -2.562 1 84.06 98 LEU A C 1
ATOM 782 O O . LEU A 1 98 ? 3.164 4.297 -2.85 1 84.06 98 LEU A O 1
ATOM 786 N N . MET A 1 99 ? 1.016 4.402 -2.209 1 90.62 99 MET A N 1
ATOM 787 C CA . MET A 1 99 ? 0.865 2.959 -2.051 1 90.62 99 MET A CA 1
ATOM 788 C C . MET A 1 99 ? 1.206 2.23 -3.348 1 90.62 99 MET A C 1
ATOM 790 O O . MET A 1 99 ? 2.029 1.314 -3.352 1 90.62 99 MET A O 1
ATOM 794 N N . MET A 1 100 ? 0.645 2.682 -4.461 1 93.75 100 MET A N 1
ATOM 795 C CA . MET A 1 100 ? 0.858 2.02 -5.742 1 93.75 100 MET A CA 1
ATOM 796 C C . MET A 1 100 ? 2.322 2.104 -6.16 1 93.75 100 MET A C 1
ATOM 798 O O . MET A 1 100 ? 2.916 1.1 -6.559 1 93.75 100 MET A O 1
ATOM 802 N N . ARG A 1 101 ? 2.904 3.25 -6.051 1 90.19 101 ARG A N 1
ATOM 803 C CA . ARG A 1 101 ? 4.281 3.447 -6.496 1 90.19 101 ARG A CA 1
ATOM 804 C C . ARG A 1 101 ? 5.254 2.652 -5.633 1 90.19 101 ARG A C 1
ATOM 806 O O . ARG A 1 101 ? 6.238 2.109 -6.137 1 90.19 101 ARG A O 1
ATOM 813 N N . THR A 1 102 ? 5.008 2.588 -4.395 1 86.88 102 THR A N 1
ATOM 814 C CA . THR A 1 102 ? 5.914 1.91 -3.477 1 86.88 102 THR A CA 1
ATOM 815 C C . THR A 1 102 ? 5.734 0.397 -3.557 1 86.88 102 THR A C 1
ATOM 817 O O . THR A 1 102 ? 6.711 -0.353 -3.52 1 86.88 102 THR A O 1
ATOM 820 N N . CYS A 1 103 ? 4.496 -0.099 -3.645 1 88.25 103 CYS A N 1
ATOM 821 C CA . CYS A 1 103 ? 4.254 -1.535 -3.723 1 88.25 103 CYS A CA 1
ATOM 822 C C . CYS A 1 103 ? 4.797 -2.111 -5.023 1 88.25 103 CYS A C 1
ATOM 824 O O . CYS A 1 103 ? 5.328 -3.223 -5.043 1 88.25 103 CYS A O 1
ATOM 826 N N . TRP A 1 104 ? 4.75 -1.337 -6.082 1 91.75 104 TRP A N 1
ATOM 827 C CA . TRP A 1 104 ? 5.105 -1.903 -7.379 1 91.75 104 TRP A CA 1
ATOM 828 C C . TRP A 1 104 ? 6.34 -1.219 -7.953 1 91.75 104 TRP A C 1
ATOM 830 O O . TRP A 1 104 ? 6.691 -1.429 -9.117 1 91.75 104 TRP A O 1
ATOM 840 N N . LYS A 1 105 ? 6.938 -0.38 -7.121 1 87.62 105 LYS A N 1
ATOM 841 C CA . LYS A 1 105 ? 8.164 0.314 -7.5 1 87.62 105 LYS A CA 1
ATOM 842 C C . LYS A 1 105 ? 8 1.027 -8.836 1 87.62 105 LYS A C 1
ATOM 844 O O . LYS A 1 105 ? 8.812 0.836 -9.75 1 87.62 105 LYS A O 1
ATOM 849 N N . LEU A 1 106 ? 7.016 1.693 -8.938 1 89.44 106 LEU A N 1
ATOM 850 C CA . LEU A 1 106 ? 6.723 2.42 -10.172 1 89.44 106 LEU A CA 1
ATOM 851 C C . LEU A 1 106 ? 7.574 3.682 -10.266 1 89.44 106 LEU A C 1
ATOM 853 O O . LEU A 1 106 ? 7.934 4.273 -9.25 1 89.44 106 LEU A O 1
ATOM 857 N N . MET B 1 1 ? -20.609 2.199 11.07 1 32.16 1 MET B N 1
ATOM 858 C CA . MET B 1 1 ? -20.438 0.873 10.492 1 32.16 1 MET B CA 1
ATOM 859 C C . MET B 1 1 ? -19.203 0.186 11.062 1 32.16 1 MET B C 1
ATOM 861 O O . MET B 1 1 ? -18.156 0.816 11.234 1 32.16 1 MET B O 1
ATOM 865 N N . VAL B 1 2 ? -19.344 -0.74 11.797 1 40.56 2 VAL B N 1
ATOM 866 C CA . VAL B 1 2 ? -18.344 -1.467 12.562 1 40.56 2 VAL B CA 1
ATOM 867 C C . VAL B 1 2 ? -17.203 -1.907 11.633 1 40.56 2 VAL B C 1
ATOM 869 O O . VAL B 1 2 ? -17.453 -2.525 10.594 1 40.56 2 VAL B O 1
ATOM 872 N N . GLN B 1 3 ? -16.219 -1.068 11.492 1 57.62 3 GLN B N 1
ATOM 873 C CA . GLN B 1 3 ? -15.141 -1.42 10.57 1 57.62 3 GLN B CA 1
ATOM 874 C C . GLN B 1 3 ? -14.68 -2.861 10.781 1 57.62 3 GLN B C 1
ATOM 876 O O . GLN B 1 3 ? -14.562 -3.318 11.922 1 57.62 3 GLN B O 1
ATOM 881 N N . PRO B 1 4 ? -14.789 -3.697 9.797 1 63.91 4 PRO B N 1
ATOM 882 C CA . PRO B 1 4 ? -14.359 -5.086 9.953 1 63.91 4 PRO B CA 1
ATOM 883 C C . PRO B 1 4 ? -13.055 -5.215 10.75 1 63.91 4 PRO B C 1
ATOM 885 O O . PRO B 1 4 ? -12.195 -4.332 10.672 1 63.91 4 PRO B O 1
ATOM 888 N N . LYS B 1 5 ? -13.109 -6.188 11.617 1 81.25 5 LYS B N 1
ATOM 889 C CA . LYS B 1 5 ? -11.961 -6.391 12.492 1 81.25 5 LYS B CA 1
ATOM 890 C C . LYS B 1 5 ? -10.773 -6.961 11.727 1 81.25 5 LYS B C 1
ATOM 892 O O . LYS B 1 5 ? -10.938 -7.871 10.906 1 81.25 5 LYS B O 1
ATOM 897 N N . MET B 1 6 ? -9.664 -6.324 11.781 1 93.62 6 MET B N 1
ATOM 898 C CA . MET B 1 6 ? -8.398 -6.812 11.242 1 93.62 6 MET B CA 1
ATOM 899 C C . MET B 1 6 ? -7.93 -8.047 12 1 93.62 6 MET B C 1
ATOM 901 O O . MET B 1 6 ? -8.234 -8.219 13.18 1 93.62 6 MET B O 1
ATOM 905 N N . SER B 1 7 ? -7.309 -8.93 11.328 1 92.75 7 SER B N 1
ATOM 906 C CA . SER B 1 7 ? -6.656 -10.031 12.023 1 92.75 7 SER B CA 1
ATOM 907 C C . SER B 1 7 ? -5.586 -9.531 12.992 1 92.75 7 SER B C 1
ATOM 909 O O . SER B 1 7 ? -5.133 -8.391 12.875 1 92.75 7 SER B O 1
ATOM 911 N N . PRO B 1 8 ? -5.117 -10.398 13.922 1 93.88 8 PRO B N 1
ATOM 912 C CA . PRO B 1 8 ? -4.074 -9.984 14.859 1 93.88 8 PRO B CA 1
ATOM 913 C C . PRO B 1 8 ? -2.775 -9.586 14.156 1 93.88 8 PRO B C 1
ATOM 915 O O . PRO B 1 8 ? -2.121 -8.625 14.562 1 93.88 8 PRO B O 1
ATOM 918 N N . SER B 1 9 ? -2.428 -10.344 13.117 1 93.69 9 SER B N 1
ATOM 919 C CA . SER B 1 9 ? -1.197 -10.047 12.391 1 93.69 9 SER B CA 1
ATOM 920 C C . SER B 1 9 ? -1.279 -8.688 11.703 1 93.69 9 SER B C 1
ATOM 922 O O . SER B 1 9 ? -0.317 -7.918 11.719 1 93.69 9 SER B O 1
ATOM 924 N N . ARG B 1 10 ? -2.43 -8.391 11.102 1 95.94 10 ARG B N 1
ATOM 925 C CA . ARG B 1 10 ? -2.605 -7.102 10.445 1 95.94 10 ARG B CA 1
ATOM 926 C C . ARG B 1 10 ? -2.609 -5.969 11.469 1 95.94 10 ARG B C 1
ATOM 928 O O . ARG B 1 10 ? -2.014 -4.914 11.242 1 95.94 10 ARG B O 1
ATOM 935 N N . GLU B 1 11 ? -3.221 -6.191 12.586 1 96.75 11 GLU B N 1
ATOM 936 C CA . GLU B 1 11 ? -3.244 -5.199 13.664 1 96.75 11 GLU B CA 1
ATOM 937 C C . GLU B 1 11 ? -1.833 -4.879 14.141 1 96.75 11 GLU B C 1
ATOM 939 O O . GLU B 1 11 ? -1.515 -3.717 14.414 1 96.75 11 GLU B O 1
ATOM 944 N N . ALA B 1 12 ? -1.076 -5.875 14.305 1 96.69 12 ALA B N 1
ATOM 945 C CA . ALA B 1 12 ? 0.296 -5.691 14.766 1 96.69 12 ALA B CA 1
ATOM 946 C C . ALA B 1 12 ? 1.087 -4.809 13.805 1 96.69 12 ALA B C 1
ATOM 948 O O . ALA B 1 12 ? 1.887 -3.975 14.234 1 96.69 12 ALA B O 1
ATOM 949 N N . LEU B 1 13 ? 0.89 -5.012 12.5 1 96.25 13 LEU B N 1
ATOM 950 C CA . LEU B 1 13 ? 1.56 -4.191 11.492 1 96.25 13 LEU B CA 1
ATOM 951 C C . LEU B 1 13 ? 1.122 -2.734 11.602 1 96.25 13 LEU B C 1
ATOM 953 O O . LEU B 1 13 ? 1.953 -1.826 11.531 1 96.25 13 LEU B O 1
ATOM 957 N N . VAL B 1 14 ? -0.16 -2.557 11.773 1 97.19 14 VAL B N 1
ATOM 958 C CA . VAL B 1 14 ? -0.704 -1.208 11.891 1 97.19 14 VAL B CA 1
ATOM 959 C C . VAL B 1 14 ? -0.143 -0.533 13.141 1 97.19 14 VAL B C 1
ATOM 961 O O . VAL B 1 14 ? 0.243 0.638 13.102 1 97.19 14 VAL B O 1
ATOM 964 N N . GLU B 1 15 ? -0.08 -1.258 14.195 1 97.62 15 GLU B N 1
ATOM 965 C CA . GLU B 1 15 ? 0.482 -0.739 15.438 1 97.62 15 GLU B CA 1
ATOM 966 C C . GLU B 1 15 ? 1.952 -0.368 15.266 1 97.62 15 GLU B C 1
ATOM 968 O O . GLU B 1 15 ? 2.387 0.695 15.719 1 97.62 15 GLU B O 1
ATOM 973 N N . LYS B 1 16 ? 2.701 -1.214 14.68 1 97.25 16 LYS B N 1
ATOM 974 C CA . LYS B 1 16 ? 4.121 -0.963 14.438 1 97.25 16 LYS B CA 1
ATOM 975 C C . LYS B 1 16 ? 4.32 0.295 13.602 1 97.25 16 LYS B C 1
ATOM 977 O O . LYS B 1 16 ? 5.207 1.102 13.883 1 97.25 16 LYS B O 1
ATOM 982 N N . ALA B 1 17 ? 3.525 0.446 12.57 1 96.06 17 ALA B N 1
ATOM 983 C CA . ALA B 1 17 ? 3.604 1.627 11.711 1 96.06 17 ALA B CA 1
ATOM 984 C C . ALA B 1 17 ? 3.305 2.898 12.508 1 96.06 17 ALA B C 1
ATOM 986 O O . ALA B 1 17 ? 4.031 3.889 12.398 1 96.06 17 ALA B O 1
ATOM 987 N N . PHE B 1 18 ? 2.244 2.871 13.297 1 97.5 18 PHE B N 1
ATOM 988 C CA . PHE B 1 18 ? 1.885 4.039 14.086 1 97.5 18 PHE B CA 1
ATOM 989 C C . PHE B 1 18 ? 3.002 4.398 15.062 1 97.5 18 PHE B C 1
ATOM 991 O O . PHE B 1 18 ? 3.336 5.574 15.227 1 97.5 18 PHE B O 1
ATOM 998 N N . GLN B 1 19 ? 3.492 3.426 15.711 1 97.12 19 GLN B N 1
ATOM 999 C CA . GLN B 1 19 ? 4.566 3.645 16.672 1 97.12 19 GLN B CA 1
ATOM 1000 C C . GLN B 1 19 ? 5.785 4.273 16 1 97.12 19 GLN B C 1
ATOM 1002 O O . GLN B 1 19 ? 6.426 5.16 16.578 1 97.12 19 GLN B O 1
ATOM 1007 N N . LYS B 1 20 ? 6.141 3.76 14.867 1 95.88 20 LYS B N 1
ATOM 1008 C CA . LYS B 1 20 ? 7.266 4.32 14.125 1 95.88 20 LYS B CA 1
ATOM 1009 C C . LYS B 1 20 ? 7.023 5.793 13.797 1 95.88 20 LYS B C 1
ATOM 1011 O O . LYS B 1 20 ? 7.953 6.602 13.836 1 95.88 20 LYS B O 1
ATOM 1016 N N . LEU B 1 21 ? 5.844 6.152 13.453 1 95.38 21 LEU B N 1
ATOM 1017 C CA . LEU B 1 21 ? 5.5 7.52 13.062 1 95.38 21 LEU B CA 1
ATOM 1018 C C . LEU B 1 21 ? 5.445 8.43 14.281 1 95.38 21 LEU B C 1
ATOM 1020 O O . LEU B 1 21 ? 5.816 9.602 14.203 1 95.38 21 LEU B O 1
ATOM 1024 N N . ASP B 1 22 ? 4.945 7.902 15.305 1 96.69 22 ASP B N 1
ATOM 1025 C CA . ASP B 1 22 ? 4.805 8.664 16.531 1 96.69 22 ASP B CA 1
ATOM 1026 C C . ASP B 1 22 ? 6.141 8.773 17.266 1 96.69 22 ASP B C 1
ATOM 1028 O O . ASP B 1 22 ? 6.309 8.195 18.344 1 96.69 22 ASP B O 1
ATOM 1032 N N . ARG B 1 23 ? 6.922 9.562 16.797 1 93.81 23 ARG B N 1
ATOM 1033 C CA . ARG B 1 23 ? 8.281 9.672 17.312 1 93.81 23 ARG B CA 1
ATOM 1034 C C . ARG B 1 23 ? 8.281 10.133 18.766 1 93.81 23 ARG B C 1
ATOM 1036 O O . ARG B 1 23 ? 9.109 9.688 19.562 1 93.81 23 ARG B O 1
ATOM 1043 N N . SER B 1 24 ? 7.398 11.016 19.109 1 93.56 24 SER B N 1
ATOM 1044 C CA . SER B 1 24 ? 7.355 11.555 20.469 1 93.56 24 SER B CA 1
ATOM 1045 C C . SER B 1 24 ? 6.793 10.539 21.453 1 93.56 24 SER B C 1
ATOM 1047 O O . SER B 1 24 ? 6.973 10.672 22.672 1 93.56 24 SER B O 1
ATOM 1049 N N . GLY B 1 25 ? 5.949 9.586 20.953 1 94.75 25 GLY B N 1
ATOM 1050 C CA . GLY B 1 25 ? 5.332 8.57 21.797 1 94.75 25 GLY B CA 1
ATOM 1051 C C . GLY B 1 25 ? 4.129 9.078 22.562 1 94.75 25 GLY B C 1
ATOM 1052 O O . GLY B 1 25 ? 3.697 8.461 23.531 1 94.75 25 GLY B O 1
ATOM 1053 N N . ASP B 1 26 ? 3.594 10.141 22.172 1 96.44 26 ASP B N 1
ATOM 1054 C CA . ASP B 1 26 ? 2.488 10.734 22.922 1 96.44 26 ASP B CA 1
ATOM 1055 C C . ASP B 1 26 ? 1.142 10.289 22.344 1 96.44 26 ASP B C 1
ATOM 1057 O O . ASP B 1 26 ? 0.094 10.805 22.75 1 96.44 26 ASP B O 1
ATOM 1061 N N . GLY B 1 27 ? 1.107 9.43 21.375 1 96.44 27 GLY B N 1
ATOM 1062 C CA . GLY B 1 27 ? -0.114 8.883 20.812 1 96.44 27 GLY B CA 1
ATOM 1063 C C . GLY B 1 27 ? -0.703 9.734 19.719 1 96.44 27 GLY B C 1
ATOM 1064 O O . GLY B 1 27 ? -1.857 9.547 19.328 1 96.44 27 GLY B O 1
ATOM 1065 N N . GLN B 1 28 ? 0.052 10.672 19.266 1 96.69 28 GLN B N 1
ATOM 1066 C CA . GLN B 1 28 ? -0.375 11.57 18.203 1 96.69 28 GLN B CA 1
ATOM 1067 C C . GLN B 1 28 ? 0.712 11.727 17.141 1 96.69 28 GLN B C 1
ATOM 1069 O O . GLN B 1 28 ? 1.89 11.891 17.469 1 96.69 28 GLN B O 1
ATOM 1074 N N . VAL B 1 29 ? 0.275 11.57 15.906 1 96.94 29 VAL B N 1
ATOM 1075 C CA . VAL B 1 29 ? 1.188 11.836 14.797 1 96.94 29 VAL B CA 1
ATOM 1076 C C . VAL B 1 29 ? 0.881 13.203 14.195 1 96.94 29 VAL B C 1
ATOM 1078 O O . VAL B 1 29 ? -0.243 13.461 13.758 1 96.94 29 VAL B O 1
ATOM 1081 N N . THR B 1 30 ? 1.755 14.078 14.227 1 96.25 30 THR B N 1
ATOM 1082 C CA . THR B 1 30 ? 1.613 15.445 13.719 1 96.25 30 THR B CA 1
ATOM 1083 C C . THR B 1 30 ? 2.553 15.68 12.547 1 96.25 30 THR B C 1
ATOM 1085 O O . THR B 1 30 ? 3.268 14.773 12.117 1 96.25 30 THR B O 1
ATOM 1088 N N . PHE B 1 31 ? 2.539 16.906 12.031 1 94.62 31 PHE B N 1
ATOM 1089 C CA . PHE B 1 31 ? 3.439 17.312 10.953 1 94.62 31 PHE B CA 1
ATOM 1090 C C . PHE B 1 31 ? 4.891 17.047 11.344 1 94.62 31 PHE B C 1
ATOM 1092 O O . PHE B 1 31 ? 5.668 16.531 10.539 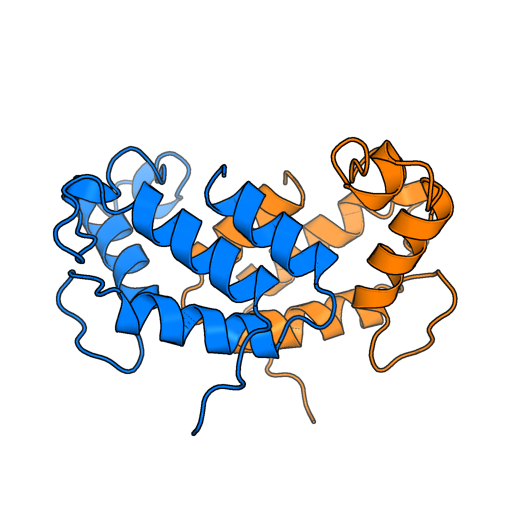1 94.62 31 PHE B O 1
ATOM 1099 N N . GLU B 1 32 ? 5.262 17.391 12.57 1 93.88 32 GLU B N 1
ATOM 1100 C CA . GLU B 1 32 ? 6.641 17.234 13.016 1 93.88 32 GLU B CA 1
ATOM 1101 C C . GLU B 1 32 ? 7.07 15.766 13 1 93.88 32 GLU B C 1
ATOM 1103 O O . GLU B 1 32 ? 8.242 15.461 12.758 1 93.88 32 GLU B O 1
ATOM 1108 N N . ASP B 1 33 ? 6.176 14.93 13.188 1 94.69 33 ASP B N 1
ATOM 1109 C CA . ASP B 1 33 ? 6.484 13.508 13.227 1 94.69 33 ASP B CA 1
ATOM 1110 C C . ASP B 1 33 ? 6.684 12.945 11.828 1 94.69 33 ASP B C 1
ATOM 1112 O O . ASP B 1 33 ? 7.5 12.039 11.625 1 94.69 33 ASP B O 1
ATOM 1116 N N . ILE B 1 34 ? 5.895 13.398 10.898 1 92 34 ILE B N 1
ATOM 1117 C CA . ILE B 1 34 ? 5.863 12.727 9.602 1 92 34 ILE B CA 1
ATOM 1118 C C . ILE B 1 34 ? 6.828 13.414 8.641 1 92 34 ILE B C 1
ATOM 1120 O O . ILE B 1 34 ? 7.164 12.859 7.586 1 92 34 ILE B O 1
ATOM 1124 N N . LYS B 1 35 ? 7.25 14.602 9.156 1 89.38 35 LYS B N 1
ATOM 1125 C CA . LYS B 1 35 ? 8.227 15.297 8.32 1 89.38 35 LYS B CA 1
ATOM 1126 C C . LYS B 1 35 ? 9.492 14.461 8.156 1 89.38 35 LYS B C 1
ATOM 1128 O O . LYS B 1 35 ? 10.055 13.969 9.141 1 89.38 35 LYS B O 1
ATOM 1133 N N . GLY B 1 36 ? 9.961 14.016 7.039 1 82.88 36 GLY B N 1
ATOM 1134 C CA . GLY B 1 36 ? 11.164 13.219 6.812 1 82.88 36 GLY B CA 1
ATOM 1135 C C . GLY B 1 36 ? 10.867 11.758 6.555 1 82.88 36 GLY B C 1
ATOM 1136 O O . GLY B 1 36 ? 11.766 11 6.172 1 82.88 36 GLY B O 1
ATOM 1137 N N . VAL B 1 37 ? 9.672 11.375 6.941 1 81.12 37 VAL B N 1
ATOM 1138 C CA . VAL B 1 37 ? 9.258 10 6.703 1 81.12 37 VAL B CA 1
ATOM 1139 C C . VAL B 1 37 ? 8.641 9.875 5.312 1 81.12 37 VAL B C 1
ATOM 1141 O O . VAL B 1 37 ? 8.953 8.945 4.566 1 81.12 37 VAL B O 1
ATOM 1144 N N . TYR B 1 38 ? 7.754 10.742 5.086 1 78.81 38 TYR B N 1
ATOM 1145 C CA . TYR B 1 38 ? 7.113 10.836 3.777 1 78.81 38 TYR B CA 1
ATOM 1146 C C . TYR B 1 38 ? 7.684 12 2.977 1 78.81 38 TYR B C 1
ATOM 1148 O O . TYR B 1 38 ? 7.617 13.148 3.41 1 78.81 38 TYR B O 1
ATOM 1156 N N . SER B 1 39 ? 8.266 11.688 1.84 1 82.25 39 SER B N 1
ATOM 1157 C CA . SER B 1 39 ? 8.852 12.742 1.016 1 82.25 39 SER B CA 1
ATOM 1158 C C . SER B 1 39 ? 7.848 13.258 -0.012 1 82.25 39 SER B C 1
ATOM 1160 O O . SER B 1 39 ? 7.219 12.469 -0.722 1 82.25 39 SER B O 1
ATOM 1162 N N . VAL B 1 40 ? 7.684 14.547 0.002 1 85.06 40 VAL B N 1
ATOM 1163 C CA . VAL B 1 40 ? 6.801 15.18 -0.975 1 85.06 40 VAL B CA 1
ATOM 1164 C C . VAL B 1 40 ? 7.621 15.734 -2.135 1 85.06 40 VAL B C 1
ATOM 1166 O O . VAL B 1 40 ? 7.09 16.422 -3.008 1 85.06 40 VAL B O 1
ATOM 1169 N N . ARG B 1 41 ? 8.898 15.406 -2.242 1 84 41 ARG B N 1
ATOM 1170 C CA . ARG B 1 41 ? 9.844 16.031 -3.156 1 84 41 ARG B CA 1
ATOM 1171 C C . ARG B 1 41 ? 9.461 15.781 -4.609 1 84 41 ARG B C 1
ATOM 1173 O O . ARG B 1 41 ? 9.703 16.625 -5.477 1 84 41 ARG B O 1
ATOM 1180 N N . ASN B 1 42 ? 8.852 14.664 -4.828 1 79.94 42 ASN B N 1
ATOM 1181 C CA . ASN B 1 42 ? 8.5 14.336 -6.203 1 79.94 42 ASN B CA 1
ATOM 1182 C C . ASN B 1 42 ? 7.035 14.656 -6.496 1 79.94 42 ASN B C 1
ATOM 1184 O O . ASN B 1 42 ? 6.531 14.336 -7.574 1 79.94 42 ASN B O 1
ATOM 1188 N N . HIS B 1 43 ? 6.387 15.258 -5.609 1 81.94 43 HIS B N 1
ATOM 1189 C CA . HIS B 1 43 ? 4.988 15.633 -5.805 1 81.94 43 HIS B CA 1
ATOM 1190 C C . HIS B 1 43 ? 4.859 16.812 -6.766 1 81.94 43 HIS B C 1
ATOM 1192 O O . HIS B 1 43 ? 5.543 17.828 -6.602 1 81.94 43 HIS B O 1
ATOM 1198 N N . PRO B 1 44 ? 3.982 16.625 -7.68 1 83 44 PRO B N 1
ATOM 1199 C CA . PRO B 1 44 ? 3.875 17.672 -8.703 1 83 44 PRO B CA 1
ATOM 1200 C C . PRO B 1 44 ? 3.57 19.047 -8.109 1 83 44 PRO B C 1
ATOM 1202 O O . PRO B 1 44 ? 4.152 20.047 -8.539 1 83 44 PRO B O 1
ATOM 1205 N N . GLU B 1 45 ? 2.701 19.125 -7.145 1 89 45 GLU B N 1
ATOM 1206 C CA . GLU B 1 45 ? 2.318 20.422 -6.57 1 89 45 GLU B CA 1
ATOM 1207 C C . GLU B 1 45 ? 3.443 21 -5.719 1 89 45 GLU B C 1
ATOM 1209 O O . GLU B 1 45 ? 3.457 22.203 -5.438 1 89 45 GLU B O 1
ATOM 1214 N N . TYR B 1 46 ? 4.285 20.188 -5.277 1 90.44 46 TYR B N 1
ATOM 1215 C CA . TYR B 1 46 ? 5.48 20.672 -4.594 1 90.44 46 TYR B CA 1
ATOM 1216 C C . TYR B 1 46 ? 6.504 21.203 -5.586 1 90.44 46 TYR B C 1
ATOM 1218 O O . TYR B 1 46 ? 7.043 22.297 -5.406 1 90.44 46 TYR B O 1
ATOM 1226 N N . LEU B 1 47 ? 6.719 20.469 -6.629 1 90.5 47 LEU B N 1
ATOM 1227 C CA . LEU B 1 47 ? 7.711 20.797 -7.645 1 90.5 47 LEU B CA 1
ATOM 1228 C C . LEU B 1 47 ? 7.344 22.094 -8.359 1 90.5 47 LEU B C 1
ATOM 1230 O O . LEU B 1 47 ? 8.219 22.906 -8.68 1 90.5 47 LEU B O 1
ATOM 1234 N N . ASN B 1 48 ? 6.164 22.297 -8.594 1 92.94 48 ASN B N 1
ATOM 1235 C CA . ASN B 1 48 ? 5.742 23.5 -9.312 1 92.94 48 ASN B CA 1
ATOM 1236 C C . ASN B 1 48 ? 5.52 24.672 -8.367 1 92.94 48 ASN B C 1
ATOM 1238 O O . ASN B 1 48 ? 5.102 25.75 -8.789 1 92.94 48 ASN B O 1
ATOM 1242 N N . GLY B 1 49 ? 5.648 24.422 -7.117 1 91.88 49 GLY B N 1
ATOM 1243 C CA . GLY B 1 49 ? 5.633 25.484 -6.133 1 91.88 49 GLY B CA 1
ATOM 1244 C C . GLY B 1 49 ? 4.234 25.859 -5.676 1 91.88 49 GLY B C 1
ATOM 1245 O O . GLY B 1 49 ? 4.043 26.859 -4.984 1 91.88 49 GLY B O 1
ATOM 1246 N N . GLN B 1 50 ? 3.246 25.094 -6.047 1 94.19 50 GLN B N 1
ATOM 1247 C CA . GLN B 1 50 ? 1.863 25.422 -5.707 1 94.19 50 GLN B CA 1
ATOM 1248 C C . GLN B 1 50 ? 1.572 25.125 -4.238 1 94.19 50 GLN B C 1
ATOM 1250 O O . GLN B 1 50 ? 0.784 25.844 -3.605 1 94.19 50 GLN B O 1
ATOM 1255 N N . LYS B 1 51 ? 2.152 24.125 -3.713 1 94.12 51 LYS B N 1
ATOM 1256 C CA . LYS B 1 51 ? 1.954 23.734 -2.318 1 94.12 51 LYS B CA 1
ATOM 1257 C C . LYS B 1 51 ? 3.289 23.547 -1.605 1 94.12 51 LYS B C 1
ATOM 1259 O O . LYS B 1 51 ? 4.25 23.047 -2.197 1 94.12 51 LYS B O 1
ATOM 1264 N N . SER B 1 52 ? 3.264 23.984 -0.392 1 94.19 52 SER B N 1
ATOM 1265 C CA . SER B 1 52 ? 4.434 23.766 0.45 1 94.19 52 SER B CA 1
ATOM 1266 C C . SER B 1 52 ? 4.469 22.328 0.992 1 94.19 52 SER B C 1
ATOM 1268 O O . SER B 1 52 ? 3.48 21.609 0.89 1 94.19 52 SER B O 1
ATOM 1270 N N . GLU B 1 53 ? 5.598 21.969 1.503 1 92.88 53 GLU B N 1
ATOM 1271 C CA . GLU B 1 53 ? 5.738 20.672 2.16 1 92.88 53 GLU B CA 1
ATOM 1272 C C . GLU B 1 53 ? 4.719 20.5 3.283 1 92.88 53 GLU B C 1
ATOM 1274 O O . GLU B 1 53 ? 4.082 19.453 3.402 1 92.88 53 GLU B O 1
ATOM 1279 N N . ARG B 1 54 ? 4.57 21.547 4.109 1 93.19 54 ARG B N 1
ATOM 1280 C CA . ARG B 1 54 ? 3.65 21.484 5.242 1 93.19 54 ARG B CA 1
ATOM 1281 C C . ARG B 1 54 ? 2.215 21.266 4.77 1 93.19 54 ARG B C 1
ATOM 1283 O O . ARG B 1 54 ? 1.482 20.469 5.344 1 93.19 54 ARG B O 1
ATOM 1290 N N . GLU B 1 55 ? 1.825 21.953 3.723 1 93.44 55 GLU B N 1
ATOM 1291 C CA . GLU B 1 55 ? 0.47 21.828 3.193 1 93.44 55 GLU B CA 1
ATOM 1292 C C . GLU B 1 55 ? 0.219 20.422 2.67 1 93.44 55 GLU B C 1
ATOM 1294 O O . GLU B 1 55 ? -0.831 19.828 2.936 1 93.44 55 GLU B O 1
ATOM 1299 N N . LEU B 1 56 ? 1.171 19.922 1.995 1 90.88 56 LEU B N 1
ATOM 1300 C CA . LEU B 1 56 ? 1.032 18.594 1.41 1 90.88 56 LEU B CA 1
ATOM 1301 C C . LEU B 1 56 ? 1.019 17.516 2.494 1 90.88 56 LEU B C 1
ATOM 1303 O O . LEU B 1 56 ? 0.213 16.594 2.439 1 90.88 56 LEU B O 1
ATOM 1307 N N . LEU B 1 57 ? 1.857 17.656 3.443 1 91.88 57 LEU B N 1
ATOM 1308 C CA . LEU B 1 57 ? 1.92 16.672 4.52 1 91.88 57 LEU B CA 1
ATOM 1309 C C . LEU B 1 57 ? 0.675 16.75 5.395 1 91.88 57 LEU B C 1
ATOM 1311 O O . LEU B 1 57 ? 0.192 15.727 5.883 1 91.88 57 LEU B O 1
ATOM 1315 N N . LYS B 1 58 ? 0.168 17.922 5.586 1 92.56 58 LYS B N 1
ATOM 1316 C CA . LYS B 1 58 ? -1.08 18.047 6.332 1 92.56 58 LYS B CA 1
ATOM 1317 C C . LYS B 1 58 ? -2.236 17.391 5.586 1 92.56 58 LYS B C 1
ATOM 1319 O O . LYS B 1 58 ? -3.109 16.781 6.203 1 92.56 58 LYS B O 1
ATOM 1324 N N . ARG B 1 59 ? -2.238 17.641 4.355 1 90 59 ARG B N 1
ATOM 1325 C CA . ARG B 1 59 ? -3.252 16.984 3.537 1 90 59 ARG B CA 1
ATOM 1326 C C . ARG B 1 59 ? -3.125 15.469 3.627 1 90 59 ARG B C 1
ATOM 1328 O O . ARG B 1 59 ? -4.133 14.766 3.695 1 90 59 ARG B O 1
ATOM 1335 N N . PHE B 1 60 ? -1.933 15.031 3.568 1 89.75 60 PHE B N 1
ATOM 1336 C CA . PHE B 1 60 ? -1.677 13.602 3.729 1 89.75 60 PHE B CA 1
ATOM 1337 C C . PHE B 1 60 ? -2.199 13.109 5.07 1 89.75 60 PHE B C 1
ATOM 1339 O O . PHE B 1 60 ? -2.871 12.078 5.141 1 89.75 60 PHE B O 1
ATOM 1346 N N . LEU B 1 61 ? -1.91 13.812 6.152 1 93.62 61 LEU B N 1
ATOM 1347 C CA . LEU B 1 61 ? -2.365 13.438 7.484 1 93.62 61 LEU B CA 1
ATOM 1348 C C . LEU B 1 61 ? -3.889 13.422 7.555 1 93.62 61 LEU B C 1
ATOM 1350 O O . LEU B 1 61 ? -4.473 12.594 8.258 1 93.62 61 LEU B O 1
ATOM 1354 N N . ALA B 1 62 ? -4.5 14.297 6.855 1 93.44 62 ALA B N 1
ATOM 1355 C CA . ALA B 1 62 ? -5.957 14.383 6.855 1 93.44 62 ALA B CA 1
ATOM 1356 C C . ALA B 1 62 ? -6.586 13.086 6.348 1 93.44 62 ALA B C 1
ATOM 1358 O O . ALA B 1 62 ? -7.73 12.773 6.684 1 93.44 62 ALA B O 1
ATOM 1359 N N . THR B 1 63 ? -5.902 12.359 5.559 1 91.38 63 THR B N 1
ATOM 1360 C CA . THR B 1 63 ? -6.352 11.062 5.059 1 91.38 63 THR B CA 1
ATOM 1361 C C . THR B 1 63 ? -6.746 10.148 6.215 1 91.38 63 THR B C 1
ATOM 1363 O O . THR B 1 63 ? -7.762 9.453 6.141 1 91.38 63 THR B O 1
ATOM 1366 N N . PHE B 1 64 ? -5.988 10.172 7.242 1 94 64 PHE B N 1
ATOM 1367 C CA . PHE B 1 64 ? -6.211 9.266 8.367 1 94 64 PHE B CA 1
ATOM 1368 C C . PHE B 1 64 ? -7.281 9.82 9.297 1 94 64 PHE B C 1
ATOM 1370 O O . PHE B 1 64 ? -7.754 9.117 10.195 1 94 64 PHE B O 1
ATOM 1377 N N . GLU B 1 65 ? -7.586 11 9.078 1 94.62 65 GLU B N 1
ATOM 1378 C CA . GLU B 1 65 ? -8.523 11.672 9.977 1 94.62 65 GLU B CA 1
ATOM 1379 C C . GLU B 1 65 ? -9.945 11.617 9.43 1 94.62 65 GLU B C 1
ATOM 1381 O O . GLU B 1 65 ? -10.875 12.133 10.047 1 94.62 65 GLU B O 1
ATOM 1386 N N . GLU B 1 66 ? -10.023 11.008 8.281 1 85.88 66 GLU B N 1
ATOM 1387 C CA . GLU B 1 66 ? -11.344 10.938 7.68 1 85.88 66 GLU B CA 1
ATOM 1388 C C . GLU B 1 66 ? -12.336 10.234 8.602 1 85.88 66 GLU B C 1
ATOM 1390 O O . GLU B 1 66 ? -12.047 9.156 9.125 1 85.88 66 GLU B O 1
ATOM 1395 N N . GLY B 1 67 ? -13.531 10.836 8.758 1 83.12 67 GLY B N 1
ATOM 1396 C CA . GLY B 1 67 ? -14.539 10.289 9.656 1 83.12 67 GLY B CA 1
ATOM 1397 C C . GLY B 1 67 ? -14.352 10.727 11.094 1 83.12 67 GLY B C 1
ATOM 1398 O O . GLY B 1 67 ? -15.18 10.406 11.961 1 83.12 67 GLY B O 1
ATOM 1399 N N . GLY B 1 68 ? -13.227 11.367 11.375 1 88.38 68 GLY B N 1
ATOM 1400 C CA . GLY B 1 68 ? -12.961 11.906 12.695 1 88.38 68 GLY B CA 1
ATOM 1401 C C . GLY B 1 68 ? -12.758 13.414 12.688 1 88.38 68 GLY B C 1
ATOM 1402 O O . GLY B 1 68 ? -13.477 14.141 12.008 1 88.38 68 GLY B O 1
ATOM 1403 N N . VAL B 1 69 ? -11.891 13.82 13.641 1 92 69 VAL B N 1
ATOM 1404 C CA . VAL B 1 69 ? -11.57 15.242 13.742 1 92 69 VAL B CA 1
ATOM 1405 C C . VAL B 1 69 ? -10.414 15.578 12.805 1 92 69 VAL B C 1
ATOM 1407 O O . VAL B 1 69 ? -9.336 15 12.898 1 92 69 VAL B O 1
ATOM 1410 N N . VAL B 1 70 ? -10.625 16.422 11.875 1 93.81 70 VAL B N 1
ATOM 1411 C CA . VAL B 1 70 ? -9.602 16.844 10.93 1 93.81 70 VAL B CA 1
ATOM 1412 C C . VAL B 1 70 ? -8.906 18.094 11.445 1 93.81 70 VAL B C 1
ATOM 1414 O O . VAL B 1 70 ? -9.367 19.219 11.211 1 93.81 70 VAL B O 1
ATOM 1417 N N . ASP B 1 71 ? -7.789 17.953 12.133 1 95.81 71 ASP B N 1
ATOM 1418 C CA . ASP B 1 71 ? -7.105 19.078 12.766 1 95.81 71 ASP B CA 1
ATOM 1419 C C . ASP B 1 71 ? -5.59 18.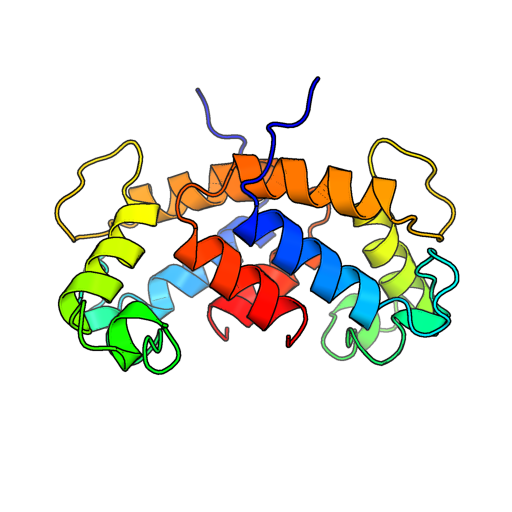953 12.609 1 95.81 71 ASP B C 1
ATOM 1421 O O . ASP B 1 71 ? -4.832 19.656 13.297 1 95.81 71 ASP B O 1
ATOM 1425 N N . GLY B 1 72 ? -5.121 18.062 11.828 1 95.06 72 GLY B N 1
ATOM 1426 C CA . GLY B 1 72 ? -3.699 17.891 11.586 1 95.06 72 GLY B CA 1
ATOM 1427 C C . GLY B 1 72 ? -3.027 16.969 12.586 1 95.06 72 GLY B C 1
ATOM 1428 O O . GLY B 1 72 ? -1.806 16.797 12.57 1 95.06 72 GLY B O 1
ATOM 1429 N N . VAL B 1 73 ? -3.795 16.453 13.469 1 96.62 73 VAL B N 1
ATOM 1430 C CA . VAL B 1 73 ? -3.297 15.516 14.477 1 96.62 73 VAL B CA 1
ATOM 1431 C C . VAL B 1 73 ? -3.943 14.148 14.281 1 96.62 73 VAL B C 1
ATOM 1433 O O . VAL B 1 73 ? -5.16 14 14.414 1 96.62 73 VAL B O 1
ATOM 1436 N N . VAL B 1 74 ? -3.166 13.141 13.945 1 97.06 74 VAL B N 1
ATOM 1437 C CA . VAL B 1 74 ? -3.68 11.789 13.758 1 97.06 74 VAL B CA 1
ATOM 1438 C C . VAL B 1 74 ? -3.527 11 15.055 1 97.06 74 VAL B C 1
ATOM 1440 O O . VAL B 1 74 ? -2.408 10.711 15.492 1 97.06 74 VAL B O 1
ATOM 1443 N N . THR B 1 75 ? -4.652 10.68 15.641 1 97.38 75 THR B N 1
ATOM 1444 C CA . THR B 1 75 ? -4.625 9.844 16.828 1 97.38 75 THR B CA 1
ATOM 1445 C C . THR B 1 75 ? -4.465 8.375 16.453 1 97.38 75 THR B C 1
ATOM 1447 O O . THR B 1 75 ? -4.656 8 15.289 1 97.38 75 THR B O 1
ATOM 1450 N N . LYS B 1 76 ? -4.184 7.586 17.469 1 96.25 76 LYS B N 1
ATOM 1451 C CA . LYS B 1 76 ? -4.074 6.148 17.25 1 96.25 76 LYS B CA 1
ATOM 1452 C C . LYS B 1 76 ? -5.391 5.57 16.734 1 96.25 76 LYS B C 1
ATOM 1454 O O . LYS B 1 76 ? -5.398 4.762 15.805 1 96.25 76 LYS B O 1
ATOM 1459 N N . ASP B 1 77 ? -6.488 5.977 17.312 1 95.12 77 ASP B N 1
ATOM 1460 C CA . ASP B 1 77 ? -7.797 5.473 16.906 1 95.12 77 ASP B CA 1
ATOM 1461 C C . ASP B 1 77 ? -8.102 5.84 15.461 1 95.12 77 ASP B C 1
ATOM 1463 O O . ASP B 1 77 ? -8.641 5.023 14.711 1 95.12 77 ASP B O 1
ATOM 1467 N N . GLU B 1 78 ? -7.801 7.027 15.062 1 95.75 78 GLU B N 1
ATOM 1468 C CA . GLU B 1 78 ? -8.031 7.453 13.688 1 95.75 78 GLU B CA 1
ATOM 1469 C C . GLU B 1 78 ? -7.215 6.617 12.711 1 95.75 78 GLU B C 1
ATOM 1471 O O . GLU B 1 78 ? -7.723 6.207 11.664 1 95.75 78 GLU B O 1
ATOM 1476 N N . PHE B 1 79 ? -5.984 6.422 13.023 1 96.12 79 PHE B N 1
ATOM 1477 C CA . PHE B 1 79 ? -5.09 5.629 12.188 1 96.12 79 PHE B CA 1
ATOM 1478 C C . PHE B 1 79 ? -5.609 4.203 12.039 1 96.12 79 PHE B C 1
ATOM 1480 O O . PHE B 1 79 ? -5.664 3.666 10.93 1 96.12 79 PHE B O 1
ATOM 1487 N N . TYR B 1 80 ? -6.023 3.689 13.156 1 95 80 TYR B N 1
ATOM 1488 C CA . TYR B 1 80 ? -6.547 2.328 13.172 1 95 80 TYR B CA 1
ATOM 1489 C C . TYR B 1 80 ? -7.828 2.229 12.344 1 95 80 TYR B C 1
ATOM 1491 O O . TYR B 1 80 ? -8.016 1.266 11.602 1 95 80 TYR B O 1
ATOM 1499 N N . ASP B 1 81 ? -8.68 3.146 12.531 1 93.5 81 ASP B N 1
ATOM 1500 C CA . ASP B 1 81 ? -9.93 3.154 11.781 1 93.5 81 ASP B CA 1
ATOM 1501 C C . ASP B 1 81 ? -9.672 3.201 10.281 1 93.5 81 ASP B C 1
ATOM 1503 O O . ASP B 1 81 ? -10.344 2.52 9.508 1 93.5 81 ASP B O 1
ATOM 1507 N N . TYR B 1 82 ? -8.789 4.055 9.906 1 93.19 82 TYR B N 1
ATOM 1508 C CA . TYR B 1 82 ? -8.438 4.156 8.492 1 93.19 82 TYR B CA 1
ATOM 1509 C C . TYR B 1 82 ? -7.992 2.807 7.945 1 93.19 82 TYR B C 1
ATOM 1511 O O . TYR B 1 82 ? -8.508 2.344 6.926 1 93.19 82 TYR B O 1
ATOM 1519 N N . TYR B 1 83 ? -7.121 2.092 8.602 1 94.88 83 TYR B N 1
ATOM 1520 C CA . TYR B 1 83 ? -6.559 0.85 8.086 1 94.88 83 TYR B CA 1
ATOM 1521 C C . TYR B 1 83 ? -7.543 -0.304 8.25 1 94.88 83 TYR B C 1
ATOM 1523 O O . TYR B 1 83 ? -7.418 -1.333 7.578 1 94.88 83 TYR B O 1
ATOM 1531 N N . SER B 1 84 ? -8.461 -0.171 9.195 1 93.25 84 SER B N 1
ATOM 1532 C CA . SER B 1 84 ? -9.547 -1.153 9.227 1 93.25 84 SER B CA 1
ATOM 1533 C C . SER B 1 84 ? -10.328 -1.158 7.918 1 93.25 84 SER B C 1
ATOM 1535 O O . SER B 1 84 ? -10.695 -2.221 7.414 1 93.25 84 SER B O 1
ATOM 1537 N N . GLY B 1 85 ? -10.586 0.036 7.395 1 89.5 85 GLY B N 1
ATOM 1538 C CA . GLY B 1 85 ? -11.242 0.148 6.102 1 89.5 85 GLY B CA 1
ATOM 1539 C C . GLY B 1 85 ? -10.414 -0.415 4.961 1 89.5 85 GLY B C 1
ATOM 1540 O O . GLY B 1 85 ? -10.914 -1.186 4.141 1 89.5 85 GLY B O 1
ATOM 1541 N N . VAL B 1 86 ? -9.188 -0.034 4.902 1 90.94 86 VAL B N 1
ATOM 1542 C CA . VAL B 1 86 ? -8.289 -0.521 3.863 1 90.94 86 VAL B CA 1
ATOM 1543 C C . VAL B 1 86 ? -8.18 -2.041 3.947 1 90.94 86 VAL B C 1
ATOM 1545 O O . VAL B 1 86 ? -8.289 -2.736 2.936 1 90.94 86 VAL B O 1
ATOM 1548 N N . SER B 1 87 ? -7.949 -2.504 5.191 1 92.12 87 SER B N 1
ATOM 1549 C CA . SER B 1 87 ? -7.812 -3.934 5.445 1 92.12 87 SER B CA 1
ATOM 1550 C C . SER B 1 87 ? -9.023 -4.707 4.934 1 92.12 87 SER B C 1
ATOM 1552 O O . SER B 1 87 ? -8.883 -5.801 4.387 1 92.12 87 SER B O 1
ATOM 1554 N N . ALA B 1 88 ? -10.195 -4.234 5.043 1 90.44 88 ALA B N 1
ATOM 1555 C CA . ALA B 1 88 ? -11.43 -4.906 4.641 1 90.44 88 ALA B CA 1
ATOM 1556 C C . ALA B 1 88 ? -11.469 -5.117 3.129 1 90.44 88 ALA B C 1
ATOM 1558 O O . ALA B 1 88 ? -12.141 -6.031 2.643 1 90.44 88 ALA B O 1
ATOM 1559 N N . SER B 1 89 ? -10.727 -4.297 2.414 1 86.56 89 SER B N 1
ATOM 1560 C CA . SER B 1 89 ? -10.742 -4.375 0.958 1 86.56 89 SER B CA 1
ATOM 1561 C C . SER B 1 89 ? -9.594 -5.238 0.443 1 86.56 89 SER B C 1
ATOM 1563 O O . SER B 1 89 ? -9.484 -5.492 -0.759 1 86.56 89 SER B O 1
ATOM 1565 N N . ILE B 1 90 ? -8.727 -5.629 1.324 1 87.94 90 ILE B N 1
ATOM 1566 C CA . ILE B 1 90 ? -7.57 -6.445 0.964 1 87.94 90 ILE B CA 1
ATOM 1567 C C . ILE B 1 90 ? -7.781 -7.879 1.449 1 87.94 90 ILE B C 1
ATOM 1569 O O . ILE B 1 90 ? -7.766 -8.141 2.654 1 87.94 90 ILE B O 1
ATOM 1573 N N . ASP B 1 91 ? -7.828 -8.852 0.582 1 83.44 91 ASP B N 1
ATOM 1574 C CA . ASP B 1 91 ? -8.211 -10.219 0.932 1 83.44 91 ASP B CA 1
ATOM 1575 C C . ASP B 1 91 ? -7.012 -11.016 1.427 1 83.44 91 ASP B C 1
ATOM 1577 O O . ASP B 1 91 ? -7.145 -11.867 2.309 1 83.44 91 ASP B O 1
ATOM 1581 N N . GLU B 1 92 ? -5.914 -10.75 0.928 1 86.25 92 GLU B N 1
ATOM 1582 C CA . GLU B 1 92 ? -4.762 -11.586 1.246 1 86.25 92 GLU B CA 1
ATOM 1583 C C . GLU B 1 92 ? -3.861 -10.914 2.277 1 86.25 92 GLU B C 1
ATOM 1585 O O . GLU B 1 92 ? -3.35 -9.812 2.043 1 86.25 92 GLU B O 1
ATOM 1590 N N . ASP B 1 93 ? -3.59 -11.633 3.271 1 87 93 ASP B N 1
ATOM 1591 C CA . ASP B 1 93 ? -2.754 -11.125 4.355 1 87 93 ASP B CA 1
ATOM 1592 C C . ASP B 1 93 ? -1.356 -10.773 3.85 1 87 93 ASP B C 1
ATOM 1594 O O . ASP B 1 93 ? -0.768 -9.773 4.277 1 87 93 ASP B O 1
ATOM 1598 N N . ALA B 1 94 ? -0.844 -11.586 3 1 82.06 94 ALA B N 1
ATOM 1599 C CA . ALA B 1 94 ? 0.508 -11.383 2.488 1 82.06 94 ALA B CA 1
ATOM 1600 C C . ALA B 1 94 ? 0.616 -10.047 1.752 1 82.06 94 ALA B C 1
ATOM 1602 O O . ALA B 1 94 ? 1.622 -9.344 1.873 1 82.06 94 ALA B O 1
ATOM 1603 N N . TYR B 1 95 ? -0.408 -9.727 1.063 1 83.88 95 TYR B N 1
ATOM 1604 C CA . TYR B 1 95 ? -0.377 -8.453 0.361 1 83.88 95 TYR B CA 1
ATOM 1605 C C . TYR B 1 95 ? -0.496 -7.289 1.339 1 83.88 95 TYR B C 1
ATOM 1607 O O . TYR B 1 95 ? 0.181 -6.27 1.186 1 83.88 95 TYR B O 1
ATOM 1615 N N . PHE B 1 96 ? -1.418 -7.41 2.311 1 91.75 96 PHE B N 1
ATOM 1616 C CA . PHE B 1 96 ? -1.525 -6.363 3.32 1 91.75 96 PHE B CA 1
ATOM 1617 C C . PHE B 1 96 ? -0.187 -6.145 4.016 1 91.75 96 PHE B C 1
ATOM 1619 O O . PHE B 1 96 ? 0.219 -5.004 4.242 1 91.75 96 PHE B O 1
ATOM 1626 N N . ASP B 1 97 ? 0.462 -7.219 4.297 1 90.25 97 ASP B N 1
ATOM 1627 C CA . ASP B 1 97 ? 1.779 -7.148 4.922 1 90.25 97 ASP B CA 1
ATOM 1628 C C . ASP B 1 97 ? 2.77 -6.402 4.035 1 90.25 97 ASP B C 1
ATOM 1630 O O . ASP B 1 97 ? 3.443 -5.473 4.492 1 90.25 97 ASP B O 1
ATOM 1634 N N . LEU B 1 98 ? 2.885 -6.793 2.76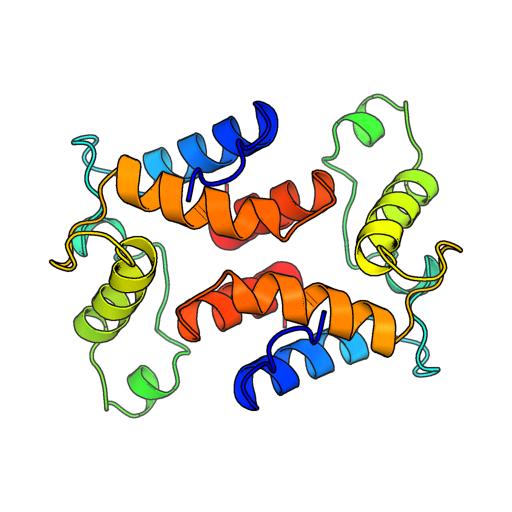4 1 84 98 LEU B N 1
ATOM 1635 C CA . LEU B 1 98 ? 3.758 -6.121 1.808 1 84 98 LEU B CA 1
ATOM 1636 C C . LEU B 1 98 ? 3.451 -4.629 1.748 1 84 98 LEU B C 1
ATOM 1638 O O . LEU B 1 98 ? 4.359 -3.799 1.855 1 84 98 LEU B O 1
ATOM 1642 N N . MET B 1 99 ? 2.172 -4.273 1.616 1 90.44 99 MET B N 1
ATOM 1643 C CA . MET B 1 99 ? 1.753 -2.881 1.512 1 90.44 99 MET B CA 1
ATOM 1644 C C . MET B 1 99 ? 2.201 -2.084 2.732 1 90.44 99 MET B C 1
ATOM 1646 O O . MET B 1 99 ? 2.842 -1.041 2.598 1 90.44 99 MET B O 1
ATOM 1650 N N . MET B 1 100 ? 1.944 -2.607 3.932 1 93.69 100 MET B N 1
ATOM 1651 C CA . MET B 1 100 ? 2.281 -1.899 5.164 1 93.69 100 MET B CA 1
ATOM 1652 C C . MET B 1 100 ? 3.791 -1.727 5.297 1 93.69 100 MET B C 1
ATOM 1654 O O . MET B 1 100 ? 4.273 -0.63 5.59 1 93.69 100 MET B O 1
ATOM 1658 N N . ARG B 1 101 ? 4.52 -2.758 5.047 1 90.19 101 ARG B N 1
ATOM 1659 C CA . ARG B 1 101 ? 5.969 -2.715 5.223 1 90.19 101 ARG B CA 1
ATOM 1660 C C . ARG B 1 101 ? 6.613 -1.784 4.199 1 90.19 101 ARG B C 1
ATOM 1662 O O . ARG B 1 101 ? 7.574 -1.079 4.516 1 90.19 101 ARG B O 1
ATOM 1669 N N . THR B 1 102 ? 6.145 -1.782 3.045 1 86.94 102 THR B N 1
ATOM 1670 C CA . THR B 1 102 ? 6.734 -0.978 1.983 1 86.94 102 THR B CA 1
ATOM 1671 C C . THR B 1 102 ? 6.324 0.485 2.117 1 86.94 102 THR B C 1
ATOM 1673 O O . THR B 1 102 ? 7.141 1.387 1.915 1 86.94 102 THR B O 1
ATOM 1676 N N . CYS B 1 103 ? 5.051 0.766 2.439 1 88.38 103 CYS B N 1
ATOM 1677 C CA . CYS B 1 103 ? 4.59 2.143 2.584 1 88.38 103 CYS B CA 1
ATOM 1678 C C . CYS B 1 103 ? 5.266 2.822 3.768 1 88.38 103 CYS B C 1
ATOM 1680 O O . CYS B 1 103 ? 5.602 4.008 3.699 1 88.38 103 CYS B O 1
ATOM 1682 N N . TRP B 1 104 ? 5.547 2.074 4.809 1 91.81 104 TRP B N 1
ATOM 1683 C CA . TRP B 1 104 ? 6.039 2.713 6.023 1 91.81 104 TRP B CA 1
ATOM 1684 C C . TRP B 1 104 ? 7.461 2.258 6.34 1 91.81 104 TRP B C 1
ATOM 1686 O O . TRP B 1 104 ? 7.988 2.547 7.418 1 91.81 104 TRP B O 1
ATOM 1696 N N . LYS B 1 105 ? 8.023 1.515 5.398 1 87.62 105 LYS B N 1
ATOM 1697 C CA . LYS B 1 105 ? 9.398 1.046 5.523 1 87.62 105 LYS B CA 1
ATOM 1698 C C . LYS B 1 105 ? 9.625 0.34 6.859 1 87.62 105 LYS B C 1
ATOM 1700 O O . LYS B 1 105 ? 10.547 0.682 7.602 1 87.62 105 LYS B O 1
ATOM 1705 N N . LEU B 1 106 ? 8.789 -0.473 7.125 1 89.5 106 LEU B N 1
ATOM 1706 C CA . LEU B 1 106 ? 8.875 -1.217 8.375 1 89.5 106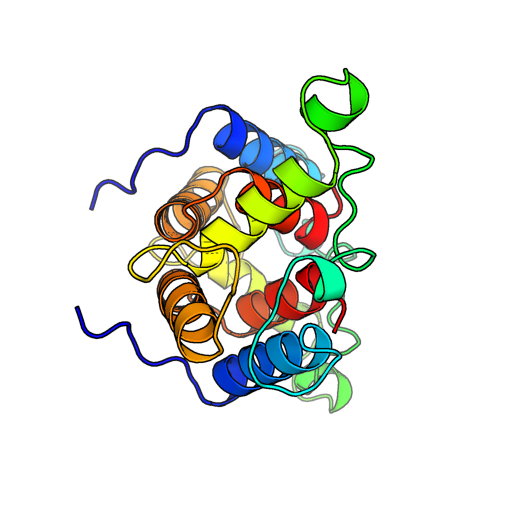 LEU B CA 1
ATOM 1707 C C . LEU B 1 106 ? 9.93 -2.311 8.289 1 89.5 106 LEU B C 1
ATOM 1709 O O . LEU B 1 106 ? 10.188 -2.852 7.215 1 89.5 106 LEU B O 1
#

Secondary structure (DSSP, 8-state):
----PPPHHHHHHHHHHHHHH-TT-SSEE-HHHHBTTB--TT-HHHHTTSS-HHHHHHHHHHGGGTTS--SS-EEHHHHHHHHHHHHHT---HHHHHHHHHHHHT-/----PPPHHHHHHHHHHHHHH-TT-SSEE-HHHHBTTB--TT-HHHHTTSS-HHHHHHHHHHGGGTTS--SS-EEHHHHHHHHHHHHHT---HHHHHHHHHHHHT-

InterPro domains:
  IPR002048 EF-hand domain [PS50222] (9-44)
  IPR011992 EF-hand domain pair [SSF47473] (5-105)
  IPR018247 EF-Hand 1, calcium-binding site [PS00018] (22-34)
  IPR051581 Calcium-Binding Signalling family [PTHR34524] (2-106)

Organism: Haemaphysalis longicornis (NCBI:txid44386)

Radius of gyration: 17.61 Å; Cα contacts (8 Å, |Δi|>4): 251; chains: 2; bounding box: 34×50×46 Å

Solvent-accessible surface area (backbone atoms only — not comparable to full-atom values): 12011 Å² total; per-residue (Å²): 126,83,61,53,82,63,52,72,72,57,45,52,51,54,50,54,49,49,53,67,38,18,69,86,66,77,58,48,34,34,64,81,41,42,57,84,73,63,82,55,75,83,33,66,50,42,65,72,61,76,36,52,69,68,56,51,49,40,54,55,46,39,49,32,17,64,99,60,67,76,75,53,54,32,36,60,67,35,45,49,53,40,49,22,41,36,48,70,42,48,87,37,65,68,55,51,49,50,46,52,30,50,66,61,65,102,128,82,60,54,81,64,53,70,71,56,44,50,52,53,49,52,49,50,54,67,37,17,70,86,66,78,58,48,34,38,64,80,40,43,57,85,72,61,79,56,76,82,34,67,50,42,66,72,62,75,36,52,70,68,57,51,52,40,55,56,46,37,48,32,16,63,95,61,67,74,76,53,53,32,37,59,66,35,46,49,53,40,48,22,41,35,48,68,43,48,87,38,65,68,54,52,49,51,44,52,32,51,68,61,66,101

pLDDT: mean 89.95, std 9.79, range [31.59, 97.62]